Protein AF-A0A7V4HGS0-F1 (afdb_monomer)

Mean predicted aligned error: 11.08 Å

Sequence (239 aa):
MQWNRLRRARKRAREALQHAKHLRRMREDILTSAQLNDVAEAERRIRDALRSGAGAEPLDAASELLYEALGRAAPPRRAASLREHAEVLVVAVAVAMAFRTYFLQPFKIPTGSMQPTLYGIHSREDDNPGIADRVLPLKVAKWMITGEWYKRVTVEVPGEYKGIRFLNDDPSVAIAQVGPIQYKLPRDARPRFRPGAYLEYGTLLWAGYVTAGDHVFVDRVRWNFTRPKRGLVMVFTTD

Solvent-accessible surface area (backbone atoms only — not comparable to full-atom values): 13568 Å² total; per-residue (Å²): 118,67,69,64,48,36,54,48,21,56,49,49,36,53,50,47,51,50,51,51,55,50,49,45,79,75,36,59,89,77,53,51,72,66,54,53,49,50,41,52,50,30,48,48,52,40,53,50,38,62,70,72,64,54,59,38,66,65,32,43,54,31,32,51,53,32,51,52,39,47,42,72,72,52,64,80,60,88,63,49,69,59,51,53,52,51,51,52,48,51,53,51,51,50,53,53,50,50,42,46,73,44,48,50,44,78,40,73,36,44,54,50,85,53,57,96,81,43,48,11,39,46,61,46,82,41,90,73,80,55,73,51,71,76,39,86,67,46,33,58,55,47,26,73,74,69,41,40,46,80,48,76,43,56,34,84,57,59,25,44,25,72,38,76,45,75,45,87,92,43,67,42,38,21,37,38,33,31,56,95,47,76,42,85,38,54,52,74,61,70,80,82,66,59,63,73,41,75,42,52,63,65,40,75,63,46,39,19,39,40,32,60,49,44,67,51,70,48,69,44,49,59,61,77,78,46,82,90,58,93,91,65,90,80,87,78,88,83,128

Secondary structure (DSSP, 8-state):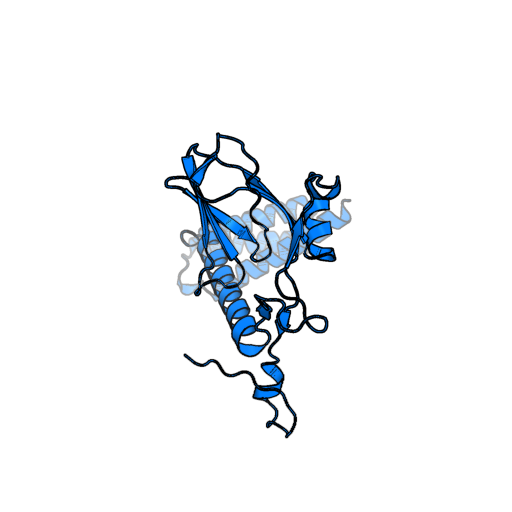
-HHHHHHHHHHHHHHHHHHHHHHHHHHTTTS-HHHHHHHHHHHHHHHHHHHTT--HHHHHHHHHHHHHHHHHHSPPPTTHHHHHHHHHHHHHHHHHHHHHHHTEEEEE--S-TTTTTS--SEEEE-SS--GGGTSTTHHHHHHHHH-EEEEEEE-SS-EEEEEEEE-SS-TTEEEEEETTEEEEEETTPPPSS-TT-EE-TT-EEEEEEEE---EEEEEHHHHHHSPPPTT--------

Foldseek 3Di:
DQVVLQVVLLVLLVVLLVLLVVLCVVDVVPFDPVLVVQLVVLNVQSVVCVVVVHGNVSSNVSSVSNVVSSCVRPPQDPPNVVVVVVVVVVVVVVVVVVCCVAAKPKDADLQQPVPPVWHGWDWDFDPDDDPLQVDPPSVVVCCVVQVKHKDWDWDAAWAFWQDWDADPVRNQWIWTDGPPDTDTDGNPQDAPDDGGDTDDGGHTRGIGMIHRIDIDIDGNNCVVPDDDDPPDDDDDDDD

Nearest PDB structures (foldseek):
  8x6g-assembly1_D  TM=6.062E-01  e=4.013E-02  Staphylococcus aureus
  6qep-assembly1_A  TM=7.193E-01  e=5.370E+00  Bifidobacterium longum

Structure (mmCIF, N/CA/C/O backbone):
data_AF-A0A7V4HGS0-F1
#
_entry.id   AF-A0A7V4HGS0-F1
#
loop_
_atom_site.group_PDB
_atom_site.id
_atom_site.type_symbol
_atom_site.label_atom_id
_atom_site.label_alt_id
_atom_site.label_comp_id
_atom_site.label_asym_id
_atom_site.label_entity_id
_atom_site.label_seq_id
_atom_site.pdbx_PDB_ins_code
_atom_site.Cartn_x
_atom_site.Cartn_y
_atom_site.Cartn_z
_atom_site.occupancy
_atom_site.B_iso_or_equiv
_atom_site.auth_seq_id
_atom_site.auth_comp_id
_atom_site.auth_asym_id
_atom_site.auth_atom_id
_atom_site.pdbx_PDB_model_num
ATOM 1 N N . MET A 1 1 ? -10.203 28.487 28.186 1.00 61.47 1 MET A N 1
ATOM 2 C CA . MET A 1 1 ? -9.459 27.204 28.314 1.00 61.47 1 MET A CA 1
ATOM 3 C C . MET A 1 1 ? -9.947 26.303 29.460 1.00 61.47 1 MET A C 1
ATOM 5 O O . MET A 1 1 ? -10.056 25.103 29.236 1.00 61.47 1 MET A O 1
ATOM 9 N N . GLN A 1 2 ? -10.296 26.825 30.647 1.00 66.50 2 GLN A N 1
ATOM 10 C CA . GLN A 1 2 ? -10.684 26.006 31.818 1.00 66.50 2 GLN A CA 1
ATOM 11 C C . GLN A 1 2 ? -11.955 25.142 31.639 1.00 66.50 2 GLN A C 1
ATOM 13 O O . GLN A 1 2 ? -11.984 24.006 32.108 1.00 66.50 2 GLN A O 1
ATOM 18 N N . TRP A 1 3 ? -12.972 25.609 30.901 1.00 72.81 3 TRP A N 1
ATOM 19 C CA . TRP A 1 3 ? -14.212 24.842 30.668 1.00 72.81 3 TRP A CA 1
ATOM 20 C C . TRP A 1 3 ? -13.979 23.519 29.916 1.00 72.81 3 TRP A C 1
ATOM 22 O O . TRP A 1 3 ? -14.487 22.467 30.309 1.00 72.81 3 TRP A O 1
ATOM 32 N N . ASN A 1 4 ? -13.125 23.539 28.885 1.00 88.12 4 ASN A N 1
ATOM 33 C CA . ASN A 1 4 ? -12.739 22.330 28.150 1.00 88.12 4 ASN A CA 1
ATOM 34 C C . ASN A 1 4 ? -11.976 21.341 29.040 1.00 88.12 4 ASN A C 1
ATOM 36 O O . ASN A 1 4 ? -12.144 20.131 28.890 1.00 88.12 4 ASN A O 1
ATOM 40 N N . ARG A 1 5 ? -11.167 21.846 29.980 1.00 90.25 5 ARG A N 1
ATOM 41 C CA . ARG A 1 5 ? -10.408 21.019 30.924 1.00 90.25 5 ARG A CA 1
ATOM 42 C C . ARG A 1 5 ? -11.338 20.294 31.895 1.00 90.25 5 ARG A C 1
ATOM 44 O O . ARG A 1 5 ? -11.265 19.075 31.997 1.00 90.25 5 ARG A O 1
ATOM 51 N N . LEU A 1 6 ? -12.285 21.008 32.506 1.00 89.31 6 LEU A N 1
ATOM 52 C CA . LEU A 1 6 ? -13.265 20.411 33.419 1.00 89.31 6 LEU A CA 1
ATOM 53 C C . LEU A 1 6 ? -14.161 19.378 32.717 1.00 89.31 6 LEU A C 1
ATOM 55 O O . LEU A 1 6 ? -14.430 18.309 33.264 1.00 89.31 6 LEU A O 1
ATOM 59 N N . ARG A 1 7 ? -14.596 19.658 31.481 1.00 90.50 7 ARG A N 1
ATOM 60 C CA . ARG A 1 7 ? -15.372 18.702 30.676 1.00 90.50 7 ARG A CA 1
ATOM 61 C C . ARG A 1 7 ? -14.585 17.416 30.402 1.00 90.50 7 ARG A C 1
ATOM 63 O O . ARG A 1 7 ? -15.155 16.331 30.511 1.00 90.50 7 ARG A O 1
ATOM 70 N N . ARG A 1 8 ? -13.296 17.525 30.059 1.00 92.50 8 ARG A N 1
ATOM 71 C CA . ARG A 1 8 ? -12.407 16.369 29.842 1.00 92.50 8 ARG A CA 1
ATOM 72 C C . ARG A 1 8 ? -12.174 15.583 31.135 1.00 92.50 8 ARG A C 1
ATOM 74 O O . ARG A 1 8 ? -12.309 14.366 31.097 1.00 92.50 8 ARG A O 1
ATOM 81 N N . ALA A 1 9 ? -11.935 16.258 32.259 1.00 91.62 9 ALA A N 1
ATOM 82 C CA . ALA A 1 9 ? -11.761 15.618 33.565 1.00 91.62 9 ALA A CA 1
ATOM 83 C C . ALA A 1 9 ? -13.019 14.839 33.992 1.00 91.62 9 ALA A C 1
ATOM 85 O O . ALA A 1 9 ? -12.945 13.668 34.349 1.00 91.62 9 ALA A O 1
ATOM 86 N N . ARG A 1 10 ? -14.2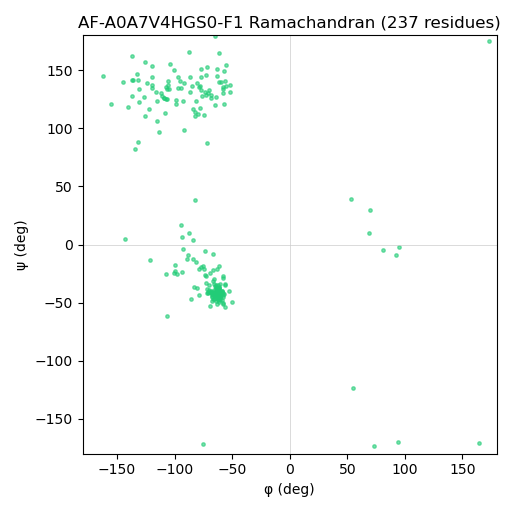15 15.429 33.836 1.00 92.06 10 ARG A N 1
ATOM 87 C CA . ARG A 1 10 ? -15.491 14.725 34.083 1.00 92.06 10 ARG A CA 1
ATOM 88 C C . ARG A 1 10 ? -15.691 13.519 33.166 1.00 92.06 10 ARG A C 1
ATOM 90 O O . ARG A 1 10 ? -16.239 12.510 33.604 1.00 92.06 10 ARG A O 1
ATOM 97 N N . LYS A 1 11 ? -15.287 13.624 31.895 1.00 93.50 11 LYS A N 1
ATOM 98 C CA . LYS A 1 11 ? -15.341 12.506 30.944 1.00 93.50 11 LYS A CA 1
ATOM 99 C C . LYS A 1 11 ? -14.425 11.364 31.406 1.00 93.50 11 LYS A C 1
ATOM 101 O O . LYS A 1 11 ? -14.919 10.253 31.560 1.00 93.50 11 LYS A O 1
ATOM 106 N N . ARG A 1 12 ? -13.161 11.662 31.725 1.00 92.31 12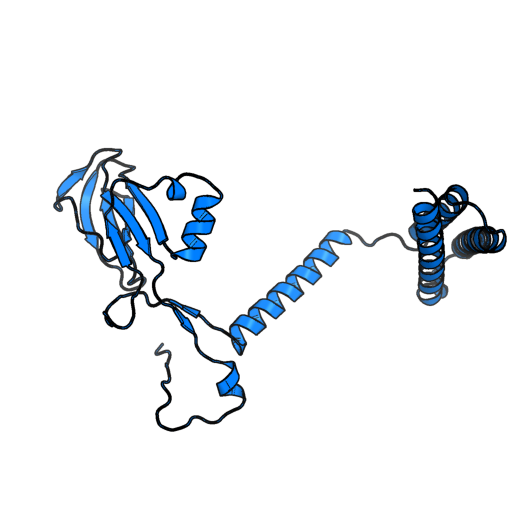 ARG A N 1
ATOM 107 C CA . ARG A 1 12 ? -12.188 10.687 32.249 1.00 92.31 12 ARG A CA 1
ATOM 108 C C . ARG A 1 12 ? -12.660 10.017 33.535 1.00 92.31 12 ARG A C 1
ATOM 110 O O . ARG A 1 12 ? -12.595 8.802 33.631 1.00 92.31 12 ARG A O 1
ATOM 117 N N . ALA A 1 13 ? -13.198 10.784 34.481 1.00 92.56 13 ALA A N 1
ATOM 118 C CA . ALA A 1 13 ? -13.728 10.253 35.736 1.00 92.56 13 ALA A CA 1
ATOM 119 C C . ALA A 1 13 ? -14.866 9.239 35.507 1.00 92.56 13 ALA A C 1
ATOM 121 O O . ALA A 1 13 ? -14.920 8.191 36.150 1.00 92.56 13 ALA A O 1
ATOM 122 N N . ARG A 1 14 ? -15.770 9.518 34.556 1.00 93.44 14 ARG A N 1
ATOM 123 C CA . ARG A 1 14 ? -16.842 8.582 34.173 1.00 93.44 14 ARG A CA 1
ATOM 124 C C . ARG A 1 14 ? -16.302 7.337 33.472 1.00 93.44 14 ARG A C 1
ATOM 126 O O . ARG A 1 14 ? -16.787 6.245 33.750 1.00 93.44 14 ARG A O 1
ATOM 133 N N . GLU A 1 15 ? -15.317 7.495 32.591 1.00 94.50 15 GLU A N 1
ATOM 134 C CA . GLU A 1 15 ? -14.632 6.372 31.938 1.00 94.50 15 GLU A CA 1
ATOM 135 C C . GLU A 1 15 ? -13.929 5.485 32.973 1.00 94.50 15 GLU A C 1
ATOM 137 O O . GLU A 1 15 ? -14.121 4.273 32.961 1.00 94.50 15 GLU A O 1
ATOM 142 N N . ALA A 1 16 ? -13.223 6.074 33.940 1.00 92.44 16 ALA A N 1
ATOM 143 C CA . ALA A 1 16 ? -12.543 5.349 35.011 1.00 92.44 16 ALA A CA 1
ATOM 144 C C . ALA A 1 16 ? -13.529 4.529 35.870 1.00 92.44 16 ALA A C 1
ATOM 146 O O . ALA A 1 16 ? -13.306 3.342 36.107 1.00 92.44 16 ALA A O 1
ATOM 147 N N . LEU A 1 17 ? -14.677 5.109 36.253 1.00 94.19 17 LEU A N 1
ATOM 148 C CA . LEU A 1 17 ? -15.752 4.374 36.940 1.00 94.19 17 LEU A CA 1
ATOM 149 C C . LEU A 1 17 ? -16.321 3.227 36.090 1.00 94.19 17 LEU A C 1
ATOM 151 O O . LEU A 1 17 ? -16.661 2.168 36.618 1.00 94.19 17 LEU A O 1
ATOM 155 N N . GLN A 1 18 ? -16.435 3.421 34.774 1.00 94.19 18 GLN A N 1
ATOM 156 C CA . GLN A 1 18 ? -16.893 2.376 33.862 1.00 94.19 18 GLN A CA 1
ATOM 157 C C . GLN A 1 18 ? -15.867 1.236 33.747 1.00 94.19 18 GLN A C 1
ATOM 159 O O . GLN A 1 18 ? -16.263 0.068 33.746 1.00 94.19 18 GLN A O 1
ATOM 164 N N . HIS A 1 19 ? -14.568 1.549 33.706 1.00 92.31 19 HIS A N 1
ATOM 165 C CA . HIS A 1 19 ? -13.492 0.555 33.735 1.00 92.31 19 HIS A CA 1
ATOM 166 C C . HIS A 1 19 ? -13.500 -0.254 35.034 1.00 92.31 19 HIS A C 1
ATOM 168 O O . HIS A 1 19 ? -13.418 -1.480 34.981 1.00 92.31 19 HIS A O 1
ATOM 174 N N . ALA A 1 20 ? -13.687 0.401 36.182 1.00 92.31 20 ALA A N 1
ATOM 175 C CA . ALA A 1 20 ? -13.788 -0.279 37.471 1.00 92.31 20 ALA A CA 1
ATOM 176 C C . ALA A 1 20 ? -14.997 -1.221 37.543 1.00 92.31 20 ALA A C 1
ATOM 178 O O . ALA A 1 20 ? -14.857 -2.395 37.892 1.00 92.31 20 ALA A O 1
ATOM 179 N N . LYS A 1 21 ? -16.166 -0.763 37.077 1.00 93.88 21 LYS A N 1
ATOM 180 C CA . LYS A 1 21 ? -17.366 -1.602 36.948 1.00 93.88 21 LYS A CA 1
ATOM 181 C C . LYS A 1 21 ? -17.127 -2.823 36.056 1.00 93.88 21 LYS A C 1
ATOM 183 O O . LYS A 1 21 ? -17.610 -3.911 36.367 1.00 93.88 21 LYS A O 1
ATOM 188 N N . HIS A 1 22 ? -16.425 -2.649 34.937 1.00 92.19 22 HIS A N 1
ATOM 189 C CA . HIS A 1 22 ? -16.109 -3.747 34.027 1.00 92.19 22 HIS A CA 1
ATOM 190 C C . HIS A 1 22 ? -15.138 -4.751 34.662 1.00 92.19 22 HIS A C 1
ATOM 192 O O . HIS A 1 22 ? -15.386 -5.952 34.605 1.00 92.19 22 HIS A O 1
ATOM 198 N N . LEU A 1 23 ? -14.083 -4.262 35.319 1.00 89.75 23 LEU A N 1
ATOM 199 C CA . LEU A 1 23 ? -13.094 -5.092 36.002 1.00 89.75 23 LEU A CA 1
ATOM 200 C C . LEU A 1 23 ? -13.727 -5.933 37.112 1.00 89.75 23 LEU A C 1
ATOM 202 O O . LEU A 1 23 ? -13.476 -7.133 37.162 1.00 89.75 23 LEU A O 1
ATOM 206 N N . ARG A 1 24 ? -14.602 -5.343 37.937 1.00 88.50 24 ARG A N 1
ATOM 207 C CA . ARG A 1 24 ? -15.355 -6.090 38.955 1.00 88.50 24 ARG A CA 1
ATOM 208 C C . ARG A 1 24 ? -16.190 -7.199 38.324 1.00 88.50 24 ARG A C 1
ATOM 210 O O . ARG A 1 24 ? -16.028 -8.357 38.670 1.00 88.50 24 ARG A O 1
ATOM 217 N N . ARG A 1 25 ? -16.989 -6.884 37.301 1.00 90.94 25 ARG A N 1
ATOM 218 C CA . ARG A 1 25 ? -17.805 -7.896 36.604 1.00 90.94 25 ARG A CA 1
ATOM 219 C C . ARG A 1 25 ? -16.997 -9.049 36.001 1.00 90.94 25 ARG A C 1
ATOM 221 O O . ARG A 1 25 ? -17.548 -10.127 35.843 1.00 90.94 25 ARG A O 1
ATOM 228 N N . MET A 1 26 ? -15.744 -8.805 35.620 1.00 89.25 26 MET A N 1
ATOM 229 C CA . MET A 1 26 ? -14.881 -9.798 34.977 1.00 89.25 26 MET A CA 1
ATOM 230 C C . MET A 1 26 ? -13.985 -10.576 35.948 1.00 89.25 26 MET A C 1
ATOM 232 O O . MET A 1 26 ? -13.473 -11.618 35.555 1.00 89.25 26 MET A O 1
ATOM 236 N N . ARG A 1 27 ? -13.684 -10.030 37.137 1.00 87.94 27 ARG A N 1
ATOM 237 C CA . ARG A 1 27 ? -12.606 -10.540 38.006 1.00 87.94 27 ARG A CA 1
ATOM 238 C C . ARG A 1 27 ? -12.908 -10.494 39.506 1.00 87.94 27 ARG A C 1
ATOM 240 O O . ARG A 1 27 ? -12.004 -10.759 40.290 1.00 87.94 27 ARG A O 1
ATOM 247 N N . GLU A 1 28 ? -14.111 -10.112 39.934 1.00 88.25 28 GLU A N 1
ATOM 248 C CA . GLU A 1 28 ? -14.471 -10.021 41.364 1.00 88.25 28 GLU A CA 1
ATOM 249 C C . GLU A 1 28 ? -14.291 -11.350 42.112 1.00 88.25 28 GLU A C 1
ATOM 251 O O . GLU A 1 28 ? -13.965 -11.337 43.291 1.00 88.25 28 GLU A O 1
ATOM 256 N N . ASP A 1 29 ? -14.401 -12.477 41.411 1.00 89.00 29 ASP A N 1
ATOM 257 C CA . ASP A 1 29 ? -14.143 -13.835 41.895 1.00 89.00 29 ASP A CA 1
ATOM 258 C C . ASP A 1 29 ? -12.650 -14.173 42.086 1.00 89.00 29 ASP A C 1
ATOM 260 O O . ASP A 1 29 ? -12.309 -15.029 42.897 1.00 89.00 29 ASP A O 1
ATOM 264 N N . ILE A 1 30 ? -11.753 -13.507 41.353 1.00 88.88 30 ILE A N 1
ATOM 265 C CA . ILE A 1 30 ? -10.301 -13.772 41.356 1.00 88.88 30 ILE A CA 1
ATOM 266 C C . ILE A 1 30 ? -9.543 -12.774 42.249 1.00 88.88 30 ILE A C 1
ATOM 268 O O . ILE A 1 30 ? -8.416 -13.037 42.673 1.00 88.88 30 ILE A O 1
ATOM 272 N N . LEU A 1 31 ? -10.119 -11.598 42.503 1.00 89.06 31 LEU A N 1
ATOM 273 C CA . LEU A 1 31 ? -9.465 -10.524 43.249 1.00 89.06 31 LEU A CA 1
ATOM 274 C C . LEU A 1 31 ? -9.461 -10.788 44.756 1.00 89.06 31 LEU A C 1
ATOM 276 O O . LEU A 1 31 ? -10.425 -11.279 45.335 1.00 89.06 31 LEU A O 1
ATOM 280 N N . THR A 1 32 ? -8.375 -10.384 45.413 1.00 90.44 32 THR A N 1
ATOM 281 C CA . THR A 1 32 ? -8.300 -10.426 46.879 1.00 90.44 32 THR A CA 1
ATOM 282 C C . THR A 1 32 ? -9.184 -9.347 47.507 1.00 90.44 32 THR A C 1
ATOM 284 O O . THR A 1 32 ? -9.388 -8.273 46.935 1.00 90.44 32 THR A O 1
ATOM 287 N N . SER A 1 33 ? -9.658 -9.586 48.732 1.00 87.94 33 SER A N 1
ATOM 288 C CA . SER A 1 33 ? -10.502 -8.639 49.476 1.00 87.94 33 SER A CA 1
ATOM 289 C C . SER A 1 33 ? -9.844 -7.263 49.646 1.00 87.94 33 SER A C 1
ATOM 291 O O . SER A 1 33 ? -10.528 -6.245 49.607 1.00 87.94 33 SER A O 1
ATOM 293 N N . ALA A 1 34 ? -8.512 -7.221 49.781 1.00 89.62 34 ALA A N 1
ATOM 294 C CA . ALA A 1 34 ? -7.742 -5.978 49.835 1.00 89.62 34 ALA A CA 1
ATOM 295 C C . ALA A 1 34 ? -7.841 -5.186 48.519 1.00 89.62 34 ALA A C 1
ATOM 297 O O . ALA A 1 34 ? -8.207 -4.016 48.534 1.00 89.62 34 ALA A O 1
ATOM 298 N N . GLN A 1 35 ? -7.632 -5.839 47.370 1.00 89.00 35 GLN A N 1
ATOM 299 C CA . GLN A 1 35 ? -7.734 -5.193 46.055 1.00 89.00 35 GLN A CA 1
ATOM 300 C C . GLN A 1 35 ? -9.156 -4.698 45.754 1.00 89.00 35 GLN A C 1
ATOM 302 O O . GLN A 1 35 ? -9.330 -3.632 45.164 1.00 89.00 35 GLN A O 1
ATOM 307 N N . LEU A 1 36 ? -10.181 -5.453 46.164 1.00 89.19 36 LEU A N 1
ATOM 308 C CA . LEU A 1 36 ? -11.578 -5.028 46.027 1.00 89.19 36 LEU A CA 1
ATOM 309 C C . LEU A 1 36 ? -11.882 -3.790 46.877 1.00 89.19 36 LEU A C 1
ATOM 311 O O . LEU A 1 36 ? -12.565 -2.881 46.401 1.00 89.19 36 LEU A O 1
ATOM 315 N N . ASN A 1 37 ? -11.349 -3.730 48.099 1.00 91.56 37 ASN A N 1
ATOM 316 C CA . ASN A 1 37 ? -11.494 -2.572 48.977 1.00 91.56 37 ASN A CA 1
ATOM 317 C C . ASN A 1 37 ? -10.778 -1.336 48.418 1.00 91.56 37 ASN A C 1
ATOM 319 O O . ASN A 1 37 ? -11.384 -0.265 48.393 1.00 91.56 37 ASN A O 1
ATOM 323 N N . ASP A 1 38 ? -9.558 -1.491 47.895 1.00 90.81 38 ASP A N 1
ATOM 324 C CA . ASP A 1 38 ? -8.787 -0.406 47.274 1.00 90.81 38 ASP A CA 1
ATOM 325 C C . ASP A 1 38 ? -9.543 0.206 46.082 1.00 90.81 38 ASP A C 1
ATOM 327 O O . ASP A 1 38 ? -9.713 1.426 45.984 1.00 90.81 38 ASP A O 1
ATOM 331 N N . VAL A 1 39 ? -10.069 -0.644 45.190 1.00 91.94 39 VAL A N 1
ATOM 332 C CA . VAL A 1 39 ? -10.870 -0.202 44.037 1.00 91.94 39 VAL A CA 1
ATOM 333 C C . VAL A 1 39 ? -12.173 0.455 44.500 1.00 91.94 39 VAL A C 1
ATOM 335 O O . VAL A 1 39 ? -12.542 1.511 43.984 1.00 91.94 39 VAL A O 1
ATOM 338 N N . ALA A 1 40 ? -12.866 -0.116 45.490 1.00 92.56 40 ALA A N 1
ATOM 339 C CA . ALA A 1 40 ? -14.104 0.451 46.024 1.00 92.56 40 ALA A CA 1
ATOM 340 C C . ALA A 1 40 ? -13.882 1.817 46.698 1.00 92.56 40 ALA A C 1
ATOM 342 O O . ALA A 1 40 ? -14.725 2.711 46.583 1.00 92.56 40 ALA A O 1
ATOM 343 N N . GLU A 1 41 ? -12.754 2.010 47.383 1.00 93.75 41 GLU A N 1
ATOM 344 C CA . GLU A 1 41 ? -12.384 3.295 47.966 1.00 93.75 41 GLU A CA 1
ATOM 345 C C . GLU A 1 41 ? -12.090 4.343 46.889 1.00 93.75 41 GLU A C 1
ATOM 347 O O . GLU A 1 41 ? -12.644 5.445 46.945 1.00 93.75 41 GLU A O 1
ATOM 352 N N . ALA A 1 42 ? -11.305 3.991 45.870 1.00 92.44 42 ALA A N 1
ATOM 353 C CA . ALA A 1 42 ? -11.023 4.881 44.749 1.00 92.44 42 ALA A CA 1
ATOM 354 C C . ALA A 1 42 ? -12.300 5.250 43.961 1.00 92.44 42 ALA A C 1
ATOM 356 O O . ALA A 1 42 ? -12.501 6.416 43.609 1.00 92.44 42 ALA A O 1
ATOM 357 N N . GLU A 1 43 ? -13.227 4.303 43.761 1.00 94.38 43 GLU A N 1
ATOM 358 C CA . GLU A 1 43 ? -14.544 4.576 43.170 1.00 94.38 43 GLU A CA 1
ATOM 359 C C . GLU A 1 43 ? -15.361 5.581 43.997 1.00 94.38 43 GLU A C 1
ATOM 361 O O . GLU A 1 43 ? -16.005 6.468 43.425 1.00 94.38 43 GLU A O 1
ATOM 366 N N . ARG A 1 44 ? -15.364 5.449 45.334 1.00 94.25 44 ARG A N 1
ATOM 367 C CA . ARG A 1 44 ? -16.059 6.391 46.229 1.00 94.25 44 ARG A CA 1
ATOM 368 C C . ARG A 1 44 ? -15.499 7.800 46.071 1.00 94.25 44 ARG A C 1
ATOM 370 O O . ARG A 1 44 ? -16.275 8.712 45.804 1.00 94.25 44 ARG A O 1
ATOM 377 N N . ARG A 1 45 ? -14.171 7.958 46.086 1.00 92.25 45 ARG A N 1
ATOM 378 C CA . ARG A 1 45 ? -13.508 9.264 45.915 1.00 92.25 45 ARG A CA 1
ATOM 379 C C . ARG A 1 45 ? -13.898 9.958 44.608 1.00 92.25 45 ARG A C 1
ATOM 381 O O . ARG A 1 45 ? -14.198 11.150 44.619 1.00 92.25 45 ARG A O 1
ATOM 388 N N . ILE A 1 46 ? -13.969 9.227 43.490 1.00 93.56 46 ILE A N 1
ATOM 389 C CA . ILE A 1 46 ? -14.432 9.806 42.217 1.00 93.56 46 ILE A CA 1
ATOM 390 C C . ILE A 1 46 ? -15.918 10.183 42.277 1.00 93.56 46 ILE A C 1
ATOM 392 O O . ILE A 1 46 ? -16.292 11.262 41.810 1.00 93.56 46 ILE A O 1
ATOM 396 N N . ARG A 1 47 ? -16.786 9.320 42.827 1.00 93.75 47 ARG A N 1
ATOM 397 C CA . ARG A 1 47 ? -18.222 9.634 42.955 1.00 93.75 47 ARG A CA 1
ATOM 398 C C . ARG A 1 47 ? -18.446 10.867 43.824 1.00 93.75 47 ARG A C 1
ATOM 400 O O . ARG A 1 47 ? -19.270 11.704 43.458 1.00 93.75 47 ARG A O 1
ATOM 407 N N . ASP A 1 48 ? -17.702 11.003 44.912 1.00 93.06 48 ASP A N 1
ATOM 408 C CA . ASP A 1 48 ? -17.802 12.137 45.826 1.00 93.06 48 ASP A CA 1
ATOM 409 C C . ASP A 1 48 ? -17.278 13.423 45.177 1.00 93.06 48 ASP A C 1
ATOM 411 O O . ASP A 1 48 ? -17.939 14.457 45.260 1.00 93.06 48 ASP A O 1
ATOM 415 N N . ALA A 1 49 ? -16.173 13.361 44.425 1.00 90.94 49 ALA A N 1
ATOM 416 C CA . ALA A 1 49 ? -15.670 14.489 43.634 1.00 90.94 49 ALA A CA 1
ATOM 417 C C . ALA A 1 49 ? -16.651 14.926 42.525 1.00 90.94 49 ALA A C 1
ATOM 419 O O . ALA A 1 49 ? -16.824 16.117 42.263 1.00 90.94 49 ALA A O 1
ATOM 420 N N . LEU A 1 50 ? -17.335 13.974 41.879 1.00 91.12 50 LEU A N 1
ATOM 421 C CA . LEU A 1 50 ? -18.364 14.271 40.878 1.00 91.12 50 LEU A CA 1
ATOM 422 C C . LEU A 1 50 ? -19.626 14.878 41.506 1.00 91.12 50 LEU A C 1
ATOM 424 O O . LEU A 1 50 ? -20.213 15.780 40.909 1.00 91.12 50 LEU A O 1
ATOM 428 N N . ARG A 1 51 ? -20.040 14.397 42.687 1.00 92.06 51 ARG A N 1
ATOM 429 C CA . ARG A 1 51 ? -21.213 14.897 43.426 1.00 92.06 51 ARG A CA 1
ATOM 430 C C . ARG A 1 51 ? -20.984 16.282 44.021 1.00 92.06 51 ARG A C 1
ATOM 432 O O . ARG A 1 51 ? -21.876 17.115 43.936 1.00 92.06 51 ARG A O 1
ATOM 439 N N . SER A 1 52 ? -19.797 16.539 44.570 1.00 90.12 52 SER A N 1
ATOM 440 C CA . SER A 1 52 ? -19.424 17.841 45.142 1.00 90.12 52 SER A CA 1
ATOM 441 C C . SER A 1 52 ? -19.155 18.918 44.087 1.00 90.12 52 SER A C 1
ATOM 443 O O . SER A 1 52 ? -18.944 20.077 44.428 1.00 90.12 52 SER A O 1
ATOM 445 N N . GLY A 1 53 ? -19.168 18.559 42.798 1.00 86.12 53 GLY A N 1
ATOM 446 C CA . GLY A 1 53 ? -18.898 19.499 41.715 1.00 86.12 53 GLY A CA 1
ATOM 447 C C . GLY A 1 53 ? -17.440 19.958 41.670 1.00 86.12 53 GLY A C 1
ATOM 448 O O . GLY A 1 53 ? -17.177 21.071 41.216 1.00 86.12 53 GLY A O 1
ATOM 449 N N . ALA A 1 54 ? -16.505 19.112 42.116 1.00 86.12 54 ALA A N 1
ATOM 450 C CA . ALA A 1 54 ? -15.090 19.438 42.222 1.00 86.12 54 ALA A CA 1
ATOM 451 C C . ALA A 1 54 ? -14.475 19.918 40.888 1.00 86.12 54 ALA A C 1
ATOM 453 O O . ALA A 1 54 ? -14.943 19.589 39.789 1.00 86.12 54 ALA A O 1
ATOM 454 N N . GLY A 1 55 ? -13.407 20.715 40.997 1.00 88.38 55 GLY A N 1
ATOM 455 C CA . GLY A 1 55 ? -12.653 21.239 39.856 1.00 88.38 55 GLY A CA 1
ATOM 456 C C . GLY A 1 55 ? -11.944 20.154 39.032 1.00 88.38 55 GLY A C 1
ATOM 457 O O . GLY A 1 55 ? -12.004 18.966 39.335 1.00 88.38 55 GLY A O 1
ATOM 458 N N . ALA A 1 56 ? -11.240 20.559 37.971 1.00 89.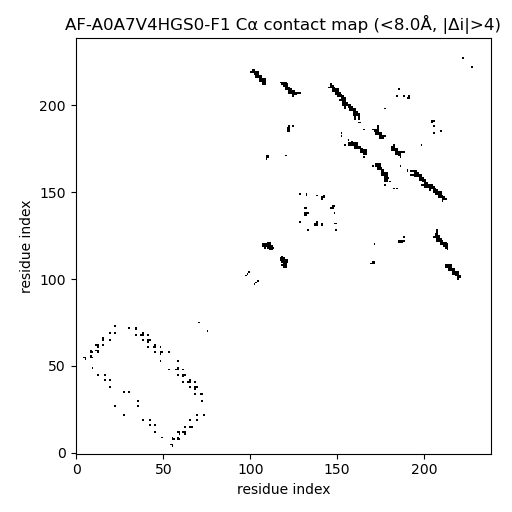56 56 ALA A N 1
ATOM 459 C CA . ALA A 1 56 ? -10.564 19.608 37.083 1.00 89.56 56 ALA A CA 1
ATOM 460 C C . ALA A 1 56 ? -9.424 18.838 37.780 1.00 89.56 56 ALA A C 1
ATOM 462 O O . ALA A 1 56 ? -9.361 17.623 37.644 1.00 89.56 56 ALA A O 1
ATOM 463 N N . GLU A 1 57 ? -8.587 19.528 38.564 1.00 89.62 57 GLU A N 1
ATOM 464 C CA . GLU A 1 57 ? -7.453 18.933 39.297 1.00 89.62 57 GLU A CA 1
ATOM 465 C C . GLU A 1 57 ? -7.862 17.773 40.227 1.00 89.62 57 GLU A C 1
ATOM 467 O O . GLU A 1 57 ? -7.339 16.673 40.060 1.00 89.62 57 GLU A O 1
ATOM 472 N N . PRO A 1 58 ? -8.828 17.931 41.159 1.00 90.19 58 PRO A N 1
ATOM 473 C CA . PRO A 1 58 ? -9.225 16.830 42.039 1.00 90.19 58 PRO A CA 1
ATOM 474 C C . PRO A 1 58 ? -9.880 15.663 41.287 1.00 90.19 58 PRO A C 1
ATOM 476 O O . PRO A 1 58 ? -9.759 14.520 41.719 1.00 90.19 58 PRO A O 1
ATOM 479 N N . LEU A 1 59 ? -10.555 15.920 40.159 1.00 91.44 59 LEU A N 1
ATOM 480 C CA . LEU A 1 59 ? -11.124 14.861 39.318 1.00 91.44 59 LEU A CA 1
ATOM 481 C C . LEU A 1 59 ? -10.045 14.068 38.577 1.00 91.44 59 LEU A C 1
ATOM 483 O O . LEU A 1 59 ? -10.155 12.844 38.496 1.00 91.44 59 LEU A O 1
ATOM 487 N N . ASP A 1 60 ? -9.029 14.742 38.038 1.00 91.69 60 ASP A N 1
ATOM 488 C CA . ASP A 1 60 ? -7.897 14.083 37.386 1.00 91.69 60 ASP A CA 1
ATOM 489 C C . ASP A 1 60 ? -7.098 13.265 38.422 1.00 91.69 60 ASP A C 1
ATOM 491 O O . ASP A 1 60 ? -6.895 12.072 38.207 1.00 91.69 60 ASP A O 1
ATOM 495 N N . ALA A 1 61 ? -6.788 13.831 39.597 1.00 91.19 61 ALA A N 1
ATOM 496 C CA . ALA A 1 61 ? -6.089 13.122 40.676 1.00 91.19 61 ALA A CA 1
ATOM 497 C C . ALA A 1 61 ? -6.863 11.890 41.183 1.00 91.19 61 ALA A C 1
ATOM 499 O O . ALA A 1 61 ? -6.299 10.809 41.352 1.00 91.19 61 ALA A O 1
ATOM 500 N N . ALA A 1 62 ? -8.181 12.012 41.384 1.00 91.88 62 ALA A N 1
ATOM 501 C CA . ALA A 1 62 ? -9.014 10.873 41.771 1.00 91.88 62 ALA A CA 1
ATOM 502 C C . ALA A 1 62 ? -9.093 9.805 40.662 1.00 91.88 62 ALA A C 1
ATOM 504 O O . ALA A 1 62 ? -9.153 8.612 40.962 1.00 91.88 62 ALA A O 1
ATOM 505 N N . SER A 1 63 ? -9.066 10.219 39.389 1.00 91.75 63 SER A N 1
ATOM 506 C CA . SER A 1 63 ? -9.030 9.299 38.245 1.00 91.75 63 SER A CA 1
ATOM 507 C C . SER A 1 63 ? -7.707 8.538 38.171 1.00 91.75 63 SER A C 1
ATOM 509 O O . SER A 1 63 ? -7.727 7.332 37.941 1.00 91.75 63 SER A O 1
ATOM 511 N N . GLU A 1 64 ? -6.573 9.206 38.394 1.00 92.88 64 GLU A N 1
ATOM 512 C CA . GLU A 1 64 ? -5.246 8.576 38.429 1.00 92.88 64 GLU A CA 1
ATOM 513 C C . GLU A 1 64 ? -5.141 7.525 39.537 1.00 92.88 64 GLU A C 1
ATOM 515 O O . GLU A 1 64 ? -4.730 6.399 39.261 1.00 92.88 64 GLU A O 1
ATOM 520 N N . LEU A 1 65 ? -5.617 7.837 40.748 1.00 91.75 65 LEU A N 1
ATOM 521 C CA . LEU A 1 65 ? -5.659 6.875 41.856 1.00 91.75 65 LEU A CA 1
ATOM 522 C C . LEU A 1 65 ? -6.486 5.629 41.515 1.00 91.75 65 LEU A C 1
ATOM 524 O O . LEU A 1 65 ? -6.091 4.508 41.842 1.00 91.75 65 LEU A O 1
ATOM 528 N N . LEU A 1 66 ? -7.628 5.802 40.839 1.00 92.69 66 LEU A N 1
ATOM 529 C CA . LEU A 1 66 ? -8.427 4.661 40.400 1.00 92.69 66 LEU A CA 1
ATOM 530 C C . LEU A 1 66 ? -7.701 3.853 39.322 1.00 92.69 66 LEU A C 1
ATOM 532 O O . LEU A 1 66 ? -7.700 2.629 39.399 1.00 92.69 66 LEU A O 1
ATOM 536 N N . TYR A 1 67 ? -7.055 4.493 38.345 1.00 92.06 67 TYR A N 1
ATOM 537 C CA . TYR A 1 67 ? -6.270 3.769 37.341 1.00 92.06 67 TYR A CA 1
ATOM 538 C C . TYR A 1 67 ? -5.107 2.989 37.957 1.00 92.06 67 TYR A C 1
ATOM 540 O O . TYR A 1 67 ? -4.842 1.868 37.524 1.00 92.06 67 TYR A O 1
ATOM 548 N N . GLU A 1 68 ? -4.458 3.524 38.988 1.00 91.25 68 GLU A N 1
ATOM 549 C CA . GLU A 1 68 ? -3.408 2.815 39.716 1.00 91.25 68 GLU A CA 1
ATOM 550 C C . GLU A 1 68 ? -3.964 1.584 40.452 1.00 91.25 68 GLU A C 1
ATOM 552 O O . GLU A 1 68 ? -3.421 0.483 40.315 1.00 91.25 68 GLU A O 1
ATOM 557 N N . ALA A 1 69 ? -5.093 1.730 41.157 1.00 90.19 69 ALA A N 1
ATOM 558 C CA . ALA A 1 69 ? -5.779 0.609 41.802 1.00 90.19 69 ALA A CA 1
ATOM 559 C C . ALA A 1 69 ? -6.210 -0.462 40.779 1.00 90.19 69 ALA A C 1
ATOM 561 O O . ALA A 1 69 ? -6.006 -1.659 40.999 1.00 90.19 69 ALA A O 1
ATOM 562 N N . LEU A 1 70 ? -6.732 -0.045 39.620 1.00 89.94 70 LEU A N 1
ATOM 563 C CA . LEU A 1 70 ? -7.099 -0.945 38.523 1.00 89.94 70 LEU A CA 1
ATOM 564 C C . LEU A 1 70 ? -5.881 -1.648 37.915 1.00 89.94 70 LEU A C 1
ATOM 566 O O . LEU A 1 70 ? -5.963 -2.838 37.622 1.00 89.94 70 LEU A O 1
ATOM 570 N N . GLY A 1 71 ? -4.749 -0.956 37.761 1.00 87.81 71 GLY A N 1
ATOM 571 C CA . GLY A 1 71 ? -3.504 -1.535 37.254 1.00 87.81 71 GLY A CA 1
ATOM 572 C C . GLY A 1 71 ? -2.918 -2.598 38.187 1.00 87.81 71 GLY A C 1
ATOM 573 O O . GLY A 1 71 ? -2.408 -3.614 37.718 1.00 87.81 71 GLY A O 1
ATOM 574 N N . ARG A 1 72 ? -3.054 -2.416 39.508 1.00 86.81 72 ARG A N 1
ATOM 575 C CA . ARG A 1 72 ? -2.671 -3.424 40.514 1.00 86.81 72 ARG A CA 1
ATOM 576 C C . ARG A 1 72 ? -3.628 -4.619 40.534 1.00 86.81 72 ARG A C 1
ATOM 578 O O . ARG A 1 72 ? -3.186 -5.754 40.694 1.00 86.81 72 ARG A O 1
ATOM 585 N N . ALA A 1 73 ? -4.929 -4.379 40.363 1.00 87.06 73 ALA A N 1
ATOM 586 C CA . ALA A 1 73 ? -5.950 -5.427 40.306 1.00 87.06 73 ALA A CA 1
ATOM 587 C C . ALA A 1 73 ? -5.898 -6.236 38.991 1.00 87.06 73 ALA A C 1
ATOM 589 O O . ALA A 1 73 ? -6.171 -7.437 38.966 1.00 87.06 73 ALA A O 1
ATOM 590 N N . ALA A 1 74 ? -5.522 -5.597 37.883 1.00 85.00 74 ALA A N 1
ATOM 591 C CA . ALA A 1 74 ? -5.390 -6.217 36.573 1.00 85.00 74 ALA A CA 1
ATOM 592 C C . ALA A 1 74 ? -4.079 -5.800 35.888 1.00 85.00 74 ALA A C 1
ATOM 594 O O . ALA A 1 74 ? -4.097 -4.928 35.016 1.00 85.00 74 ALA A O 1
ATOM 595 N N . PRO A 1 75 ? -2.950 -6.455 36.221 1.00 80.50 75 PRO A N 1
ATOM 596 C CA . PRO A 1 75 ? -1.686 -6.153 35.569 1.00 80.50 75 PRO A CA 1
ATOM 597 C C . PRO A 1 75 ? -1.782 -6.443 34.063 1.00 80.50 75 PRO A C 1
ATOM 599 O O . PRO A 1 75 ? -2.386 -7.453 33.667 1.00 80.50 75 PRO A O 1
ATOM 602 N N . PRO A 1 76 ? -1.197 -5.583 33.208 1.00 74.56 76 PRO A N 1
ATOM 603 C CA . PRO A 1 76 ? -1.189 -5.809 31.773 1.00 74.56 76 PRO A CA 1
ATOM 604 C C . PRO A 1 76 ? -0.495 -7.136 31.457 1.00 74.56 76 PRO A C 1
ATOM 606 O O . PRO A 1 76 ? 0.514 -7.508 32.061 1.00 74.56 76 PRO A O 1
ATOM 609 N N . ARG A 1 77 ? -1.048 -7.877 30.492 1.00 74.94 77 ARG A N 1
ATOM 610 C CA . ARG A 1 77 ? -0.435 -9.124 30.022 1.00 74.94 77 ARG A CA 1
ATOM 611 C C . ARG A 1 77 ? 0.928 -8.821 29.390 1.00 74.94 77 ARG A C 1
ATOM 613 O O . ARG A 1 77 ? 1.136 -7.747 28.824 1.00 74.94 77 ARG A O 1
ATOM 620 N N . ARG A 1 78 ? 1.853 -9.784 29.457 1.00 74.06 78 ARG A N 1
ATOM 621 C CA . ARG A 1 78 ? 3.172 -9.662 28.812 1.00 74.06 78 ARG A 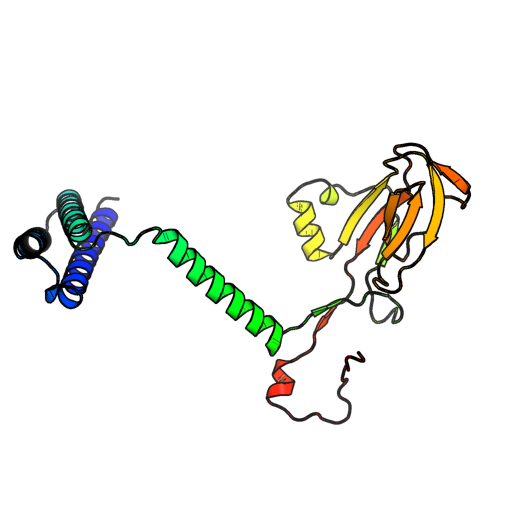CA 1
ATOM 622 C C . ARG A 1 78 ? 3.001 -9.284 27.337 1.00 74.06 78 ARG A C 1
ATOM 624 O O . ARG A 1 78 ? 2.214 -9.914 26.635 1.00 74.06 78 ARG A O 1
ATOM 631 N N . ALA A 1 79 ? 3.747 -8.268 26.902 1.00 78.62 79 ALA A N 1
ATOM 632 C CA . ALA A 1 79 ? 3.740 -7.756 25.531 1.00 78.62 79 ALA A CA 1
ATOM 633 C C . ALA A 1 79 ? 2.338 -7.385 24.990 1.00 78.62 79 ALA A C 1
ATOM 635 O O . ALA A 1 79 ? 2.044 -7.634 23.822 1.00 78.62 79 ALA A O 1
ATOM 636 N N . ALA A 1 80 ? 1.474 -6.787 25.824 1.00 79.75 80 ALA A N 1
ATOM 637 C CA . ALA A 1 80 ? 0.110 -6.398 25.444 1.00 79.75 80 ALA A CA 1
ATOM 638 C C . ALA A 1 80 ? 0.048 -5.591 24.131 1.00 79.75 80 ALA A C 1
ATOM 640 O O . ALA A 1 80 ? -0.661 -5.986 23.211 1.00 79.75 80 ALA A O 1
ATOM 641 N N . SER A 1 81 ? 0.873 -4.546 24.001 1.00 83.12 81 SER A N 1
ATOM 642 C CA . SER A 1 81 ? 0.927 -3.719 22.784 1.00 83.12 81 SER A CA 1
ATOM 643 C C . SER A 1 81 ? 1.341 -4.520 21.542 1.00 83.12 81 SER A C 1
ATOM 645 O O . SER A 1 81 ? 0.723 -4.376 20.491 1.00 83.12 81 SER A O 1
ATOM 647 N N . LEU A 1 82 ? 2.323 -5.427 21.648 1.00 85.81 82 LEU A N 1
ATOM 648 C CA . LEU A 1 82 ? 2.732 -6.256 20.508 1.00 85.81 82 LEU A CA 1
ATOM 649 C C . LEU A 1 82 ? 1.595 -7.172 20.045 1.00 85.81 82 LEU A C 1
ATOM 651 O O . LEU A 1 82 ? 1.406 -7.343 18.845 1.00 85.81 82 LEU A O 1
ATOM 655 N N . ARG A 1 83 ? 0.835 -7.753 20.981 1.00 86.62 83 ARG A N 1
ATOM 656 C CA . ARG A 1 83 ? -0.308 -8.612 20.651 1.00 86.62 83 ARG A CA 1
ATOM 657 C C . ARG A 1 83 ? -1.408 -7.829 19.941 1.00 86.62 83 ARG A C 1
ATOM 659 O O . ARG A 1 83 ? -1.924 -8.318 18.945 1.00 86.62 83 ARG A O 1
ATOM 666 N N . GLU A 1 84 ? -1.732 -6.635 20.427 1.00 88.81 84 GLU A N 1
ATOM 667 C CA . GLU A 1 84 ? -2.719 -5.757 19.789 1.00 88.81 84 GLU A CA 1
ATOM 668 C C . GLU A 1 84 ? -2.284 -5.385 18.365 1.00 88.81 84 GLU A C 1
ATOM 670 O O . GLU A 1 84 ? -3.061 -5.521 17.422 1.00 88.81 84 GLU A O 1
ATOM 675 N N . HIS A 1 85 ? -1.018 -5.002 18.170 1.00 94.00 85 HIS A N 1
ATOM 676 C CA . HIS A 1 85 ? -0.489 -4.722 16.833 1.00 94.00 85 HIS A CA 1
ATOM 677 C C . HIS A 1 85 ? -0.478 -5.959 15.931 1.00 94.00 85 HIS A C 1
ATOM 679 O O . HIS A 1 85 ? -0.791 -5.846 14.748 1.00 94.00 85 HIS A O 1
ATOM 685 N N . ALA A 1 86 ? -0.152 -7.135 16.471 1.00 94.00 86 ALA A N 1
ATOM 686 C CA . ALA A 1 86 ? -0.175 -8.386 15.722 1.00 94.00 86 ALA A CA 1
ATOM 687 C C . ALA A 1 86 ? -1.600 -8.767 15.293 1.00 94.00 86 ALA A C 1
ATOM 689 O O . ALA A 1 86 ? -1.797 -9.166 14.150 1.00 94.00 86 ALA A O 1
ATOM 690 N N . GLU A 1 87 ? -2.599 -8.603 16.163 1.00 93.69 87 GLU A N 1
ATOM 691 C CA . GLU A 1 87 ? -4.007 -8.835 15.827 1.00 93.69 87 GLU A CA 1
ATOM 692 C C . GLU A 1 87 ? -4.469 -7.890 14.716 1.00 93.69 87 GLU A C 1
ATOM 694 O O . GLU A 1 87 ? -4.991 -8.340 13.696 1.00 93.69 87 GLU A O 1
ATOM 699 N N . VAL A 1 88 ? -4.195 -6.590 14.860 1.00 95.88 88 VAL A N 1
ATOM 700 C CA . VAL A 1 88 ? -4.526 -5.589 13.837 1.00 95.88 88 VAL A CA 1
ATOM 701 C C . VAL A 1 88 ? -3.822 -5.896 12.514 1.00 95.88 88 VAL A C 1
ATOM 703 O O . VAL A 1 88 ? -4.442 -5.791 11.457 1.00 95.88 88 VAL A O 1
ATOM 706 N N . LEU A 1 89 ? -2.557 -6.325 12.550 1.00 96.06 89 LEU A N 1
ATOM 707 C CA . LEU A 1 89 ? -1.809 -6.733 11.361 1.00 96.06 89 LEU A CA 1
ATOM 708 C C . LEU A 1 89 ? -2.455 -7.945 10.681 1.00 96.06 89 LEU A C 1
ATOM 710 O O . LEU A 1 89 ? -2.651 -7.925 9.468 1.00 96.06 89 LEU A O 1
ATOM 714 N N . VAL A 1 90 ? -2.811 -8.982 11.444 1.00 97.06 90 VAL A N 1
ATOM 715 C CA . VAL A 1 90 ? -3.466 -10.186 10.911 1.00 97.06 90 VAL A CA 1
ATOM 716 C C . VAL A 1 90 ? -4.809 -9.832 10.276 1.00 97.06 90 VAL A C 1
ATOM 718 O O . VAL A 1 90 ? -5.079 -10.253 9.151 1.00 97.06 90 VAL A O 1
ATOM 721 N N . VAL A 1 91 ? -5.622 -9.011 10.945 1.00 97.31 91 VAL A N 1
ATOM 722 C CA . VAL A 1 91 ? -6.905 -8.538 10.408 1.00 97.31 91 VAL A CA 1
ATOM 723 C C . VAL A 1 91 ? -6.692 -7.728 9.127 1.00 97.31 91 VAL A C 1
ATOM 725 O O . VAL A 1 91 ? -7.372 -7.971 8.130 1.00 97.31 91 VAL A O 1
ATOM 728 N N . ALA A 1 92 ? -5.721 -6.813 9.104 1.00 96.94 92 ALA A N 1
ATOM 729 C CA . ALA A 1 92 ? -5.412 -6.011 7.924 1.00 96.94 92 ALA A CA 1
ATOM 730 C C . ALA A 1 92 ? -4.966 -6.877 6.733 1.00 96.94 92 ALA A C 1
ATOM 732 O O . ALA A 1 92 ? -5.445 -6.679 5.616 1.00 96.94 92 ALA A O 1
ATOM 733 N N . VAL A 1 93 ? -4.098 -7.869 6.965 1.00 96.06 93 VAL A N 1
ATOM 734 C CA . VAL A 1 93 ? -3.654 -8.816 5.929 1.00 96.06 93 VAL A CA 1
ATOM 735 C C . VAL A 1 93 ? -4.824 -9.657 5.419 1.00 96.06 93 VAL A C 1
ATOM 737 O O . VAL A 1 93 ? -4.971 -9.814 4.208 1.00 96.06 93 VAL A O 1
ATOM 740 N N . ALA A 1 94 ? -5.688 -10.154 6.308 1.00 96.00 94 ALA A N 1
ATOM 741 C CA . ALA A 1 94 ? -6.863 -10.931 5.922 1.00 96.00 94 ALA A CA 1
ATOM 742 C C . ALA A 1 94 ? -7.822 -10.116 5.041 1.00 96.00 94 ALA A C 1
ATOM 744 O O . ALA A 1 94 ? -8.243 -10.588 3.984 1.00 96.00 94 ALA A O 1
ATOM 745 N N . VAL A 1 95 ? -8.112 -8.868 5.423 1.00 95.19 95 VAL A N 1
ATOM 746 C CA . VAL A 1 95 ? -8.957 -7.956 4.636 1.00 95.19 95 VAL A CA 1
ATOM 747 C C . VAL A 1 95 ? -8.310 -7.626 3.288 1.00 95.19 95 VAL A C 1
ATOM 749 O O . VAL A 1 95 ? -8.986 -7.679 2.261 1.00 95.19 95 VAL A O 1
ATOM 752 N N . ALA A 1 96 ? -7.004 -7.348 3.252 1.00 91.06 96 ALA A N 1
ATOM 753 C CA . ALA A 1 96 ? -6.283 -7.085 2.006 1.00 91.06 96 ALA A CA 1
ATOM 754 C C . ALA A 1 96 ? -6.307 -8.297 1.056 1.00 91.06 96 ALA A C 1
ATOM 756 O O . ALA A 1 96 ? -6.531 -8.144 -0.148 1.00 91.06 96 ALA A O 1
ATOM 757 N N . MET A 1 97 ? -6.136 -9.510 1.592 1.00 90.19 97 MET A N 1
ATOM 758 C CA . MET A 1 97 ? -6.231 -10.751 0.820 1.00 90.19 97 MET A CA 1
ATOM 759 C C . MET A 1 97 ? -7.657 -11.005 0.325 1.00 90.19 97 MET A C 1
ATOM 761 O O . MET A 1 97 ? -7.829 -11.373 -0.836 1.00 90.19 97 MET A O 1
ATOM 765 N N . ALA A 1 98 ? -8.685 -10.748 1.137 1.00 88.44 98 ALA A N 1
ATOM 766 C CA . ALA A 1 98 ? -10.083 -10.824 0.708 1.00 88.44 98 ALA A CA 1
ATOM 767 C C . ALA A 1 98 ? -10.378 -9.832 -0.431 1.00 88.44 98 ALA A C 1
ATOM 769 O O . ALA A 1 98 ? -10.988 -10.188 -1.438 1.00 88.44 98 ALA A O 1
ATOM 770 N N . PHE A 1 99 ? -9.876 -8.600 -0.328 1.00 87.69 99 PHE A N 1
ATOM 771 C CA . PHE A 1 99 ? -10.051 -7.600 -1.377 1.00 87.69 99 PHE A CA 1
ATOM 772 C C . PHE A 1 99 ? -9.398 -8.030 -2.698 1.00 87.69 99 PHE A C 1
ATOM 774 O O . PHE A 1 99 ? -10.035 -8.022 -3.753 1.00 87.69 99 PHE A O 1
ATOM 781 N N . ARG A 1 100 ? -8.142 -8.486 -2.626 1.00 82.44 100 ARG A N 1
ATOM 782 C CA . ARG A 1 100 ? -7.385 -8.993 -3.779 1.00 82.44 100 ARG A CA 1
ATOM 783 C C . ARG A 1 100 ? -8.040 -10.217 -4.424 1.00 82.44 100 ARG A C 1
ATOM 785 O O . ARG A 1 100 ? -7.976 -10.378 -5.639 1.00 82.44 100 ARG A O 1
ATOM 792 N N . THR A 1 101 ? -8.627 -11.103 -3.622 1.00 81.38 101 THR A N 1
ATOM 793 C CA . THR A 1 101 ? -9.209 -12.363 -4.112 1.00 81.38 101 THR A CA 1
ATOM 794 C C . THR A 1 101 ? -10.600 -12.184 -4.706 1.00 81.38 101 THR A C 1
ATOM 796 O O . THR A 1 101 ? -10.881 -12.825 -5.720 1.00 81.38 101 THR A O 1
ATOM 799 N N . TYR A 1 102 ? -11.442 -11.312 -4.140 1.00 82.00 102 TYR A N 1
ATOM 800 C CA . TYR A 1 102 ? -12.854 -11.197 -4.530 1.00 82.00 102 TYR A CA 1
ATOM 801 C C . TYR A 1 102 ? -13.216 -9.946 -5.329 1.00 82.00 102 TYR A C 1
ATOM 803 O O . TYR A 1 102 ? -14.191 -9.990 -6.075 1.00 82.00 102 TYR A O 1
ATOM 811 N N . PHE A 1 103 ? -12.471 -8.846 -5.196 1.00 80.81 103 PHE A N 1
ATOM 812 C CA . PHE A 1 103 ? -12.872 -7.569 -5.790 1.00 80.81 103 PHE A CA 1
ATOM 813 C C . PHE A 1 103 ? -12.034 -7.217 -7.009 1.00 80.81 103 PHE A C 1
ATOM 815 O O . PHE A 1 103 ? -12.568 -7.092 -8.110 1.00 80.81 103 PHE A O 1
ATOM 822 N N . LEU A 1 104 ? -10.726 -7.053 -6.817 1.00 75.50 104 LEU A N 1
ATOM 823 C CA . LEU A 1 104 ? -9.848 -6.468 -7.824 1.00 75.50 104 LEU A CA 1
ATOM 824 C C . LEU A 1 104 ? -8.516 -7.208 -7.859 1.00 75.50 104 LEU A C 1
ATOM 826 O O . LEU A 1 104 ? -7.747 -7.185 -6.897 1.00 75.50 104 LEU A O 1
ATOM 830 N N . GLN A 1 105 ? -8.217 -7.803 -9.012 1.00 78.62 105 GLN A N 1
ATOM 831 C CA . GLN A 1 105 ? -6.869 -8.243 -9.343 1.00 78.62 105 GLN A CA 1
ATOM 832 C C . GLN A 1 105 ? -6.365 -7.429 -10.541 1.00 78.62 105 GLN A C 1
ATOM 834 O O . GLN A 1 105 ? -6.838 -7.656 -11.658 1.00 78.62 105 GLN A O 1
ATOM 839 N N . PRO A 1 106 ? -5.444 -6.471 -10.326 1.00 80.31 106 PRO A N 1
ATOM 840 C CA . PRO A 1 106 ? -4.792 -5.771 -11.420 1.00 80.31 106 PRO A CA 1
ATOM 841 C C . PRO A 1 106 ? -3.768 -6.689 -12.090 1.00 80.31 106 PRO A C 1
ATOM 843 O O . PRO A 1 106 ? -2.908 -7.267 -11.423 1.00 80.31 106 PRO A O 1
ATOM 846 N N . PHE A 1 107 ? -3.824 -6.769 -13.412 1.00 81.94 107 PHE A N 1
ATOM 847 C CA . PHE A 1 107 ? -2.792 -7.368 -14.244 1.00 81.94 107 PHE A CA 1
ATOM 848 C C . PHE A 1 107 ? -2.113 -6.270 -15.047 1.00 81.94 107 PHE A C 1
ATOM 850 O O . PHE A 1 107 ? -2.768 -5.469 -15.710 1.00 81.94 107 PHE A O 1
ATOM 857 N N . LYS A 1 108 ? -0.786 -6.225 -14.975 1.00 81.25 108 LYS A N 1
ATOM 858 C CA . LYS A 1 108 ? 0.015 -5.347 -15.825 1.00 81.25 108 LYS A CA 1
ATOM 859 C C . LYS A 1 108 ? 0.129 -5.969 -17.201 1.00 81.25 108 LYS A C 1
ATOM 861 O O . LYS A 1 108 ? 0.395 -7.164 -17.294 1.00 81.25 108 LYS A O 1
ATOM 866 N N . ILE A 1 109 ? -0.021 -5.163 -18.245 1.00 82.88 109 ILE A N 1
ATOM 867 C CA . ILE A 1 109 ? 0.298 -5.594 -19.603 1.00 82.88 109 ILE A CA 1
ATOM 868 C C . ILE A 1 109 ? 1.815 -5.428 -19.781 1.00 82.88 109 ILE A C 1
ATOM 870 O O . ILE A 1 109 ? 2.311 -4.300 -19.804 1.00 82.88 109 ILE A O 1
ATOM 874 N N . PRO A 1 110 ? 2.593 -6.519 -19.887 1.00 76.31 110 PRO A N 1
ATOM 875 C CA . PRO A 1 110 ? 4.047 -6.403 -19.916 1.00 76.31 110 PRO A CA 1
ATOM 876 C C . PRO A 1 110 ? 4.577 -5.889 -21.261 1.00 76.31 110 PRO A C 1
ATOM 878 O O . PRO A 1 110 ? 5.713 -5.430 -21.322 1.00 76.31 110 PRO A O 1
ATOM 881 N N . THR A 1 111 ? 3.781 -5.969 -22.336 1.00 80.62 111 THR A N 1
ATOM 882 C CA . THR A 1 111 ? 4.210 -5.670 -23.713 1.00 80.62 111 THR A CA 1
ATOM 883 C C . THR A 1 111 ? 3.177 -4.857 -24.483 1.00 80.62 111 THR A C 1
ATOM 885 O O . THR A 1 111 ? 1.990 -5.157 -24.417 1.00 80.62 111 THR A O 1
ATOM 888 N N . GLY A 1 112 ? 3.613 -3.901 -25.303 1.00 76.69 112 GLY A N 1
ATOM 889 C CA . GLY A 1 112 ? 2.736 -3.091 -26.159 1.00 76.69 112 GLY A CA 1
ATOM 890 C C . GLY A 1 112 ? 2.316 -3.727 -27.492 1.00 76.69 112 GLY A C 1
ATOM 891 O O . GLY A 1 112 ? 2.255 -3.019 -28.489 1.00 76.69 112 GLY A O 1
ATOM 892 N N . SER A 1 113 ? 2.038 -5.035 -27.564 1.00 75.12 113 SER A N 1
ATOM 893 C CA . SER A 1 113 ? 1.655 -5.683 -28.839 1.00 75.12 113 SER A CA 1
ATOM 894 C C . SER A 1 113 ? 0.299 -5.221 -29.390 1.00 75.12 113 SER A C 1
ATOM 896 O O . SER A 1 113 ? 0.057 -5.331 -30.586 1.00 75.12 113 SER A O 1
ATOM 898 N N . MET A 1 114 ? -0.577 -4.691 -28.532 1.00 80.19 114 MET A N 1
ATOM 899 C CA . MET A 1 114 ? -1.914 -4.197 -28.887 1.00 80.19 114 MET A CA 1
ATOM 900 C C . MET A 1 114 ? -1.944 -2.682 -29.168 1.00 80.19 114 MET A C 1
ATOM 902 O O . MET A 1 114 ? -3.012 -2.063 -29.159 1.00 80.19 114 MET A O 1
ATOM 906 N N . GLN A 1 115 ? -0.794 -2.046 -29.398 1.00 80.31 115 GLN A N 1
ATOM 907 C CA . GLN A 1 115 ? -0.740 -0.627 -29.757 1.00 80.31 115 GLN A CA 1
ATOM 908 C C . GLN A 1 115 ? -1.434 -0.359 -31.111 1.00 80.31 115 GLN A C 1
ATOM 910 O O . GLN A 1 115 ? -1.365 -1.200 -32.007 1.00 80.31 115 GLN A O 1
ATOM 915 N N . PRO A 1 116 ? -2.109 0.797 -31.287 1.00 83.12 116 PRO A N 1
ATOM 916 C CA . PRO A 1 116 ? -2.188 1.940 -30.366 1.00 83.12 116 PRO A CA 1
ATOM 917 C C . PRO A 1 116 ? -3.318 1.844 -29.319 1.00 83.12 116 PRO A C 1
ATOM 919 O O . PRO A 1 116 ? -3.602 2.829 -28.649 1.00 83.12 116 PRO A O 1
ATOM 922 N N . THR A 1 117 ? -3.996 0.696 -29.183 1.00 82.44 117 THR A N 1
ATOM 923 C CA . THR A 1 117 ? -5.191 0.573 -28.320 1.00 82.44 117 THR A CA 1
ATOM 924 C C . THR A 1 117 ? -4.892 0.329 -26.841 1.00 82.44 117 THR A C 1
ATOM 926 O O . THR A 1 117 ? -5.611 0.850 -25.995 1.00 82.44 117 THR A O 1
ATOM 929 N N . LEU A 1 118 ? -3.849 -0.444 -26.524 1.00 83.00 118 LEU A N 1
ATOM 930 C CA . LEU A 1 118 ? -3.400 -0.728 -25.156 1.00 83.00 118 LEU A CA 1
ATOM 931 C C . LEU A 1 118 ? -1.876 -0.648 -25.095 1.00 83.00 118 LEU A C 1
ATOM 933 O O . LEU A 1 118 ? -1.173 -1.309 -25.869 1.00 83.00 118 LEU A O 1
ATOM 937 N N . TYR A 1 119 ? -1.365 0.141 -24.158 1.00 85.62 119 TYR A N 1
ATOM 938 C CA . TYR A 1 119 ? 0.063 0.337 -23.955 1.00 85.62 119 TYR A CA 1
ATOM 939 C C . TYR A 1 119 ? 0.552 -0.548 -22.814 1.00 85.62 119 TYR A C 1
ATOM 941 O O . TYR A 1 119 ? 0.108 -0.424 -21.680 1.00 85.62 119 TYR A O 1
ATOM 949 N N . GLY A 1 120 ? 1.507 -1.435 -23.093 1.00 86.25 120 GLY A N 1
ATOM 950 C CA . GLY A 1 120 ? 2.240 -2.123 -22.033 1.00 86.25 120 GLY A CA 1
ATOM 951 C C . GLY A 1 120 ? 3.266 -1.214 -21.354 1.00 86.25 120 GLY A C 1
ATOM 952 O O . GLY A 1 120 ? 3.344 -0.012 -21.636 1.00 86.25 120 GLY A O 1
ATOM 953 N N . ILE A 1 121 ? 4.097 -1.804 -20.496 1.00 88.44 121 ILE A N 1
ATOM 954 C CA . ILE A 1 121 ? 5.302 -1.136 -19.986 1.00 88.44 121 ILE A CA 1
ATOM 955 C C . ILE A 1 121 ? 6.166 -0.739 -21.186 1.00 88.44 121 ILE A C 1
ATOM 957 O O . ILE A 1 121 ? 6.571 -1.595 -21.970 1.00 88.44 121 ILE A O 1
ATOM 961 N N . HIS A 1 122 ? 6.432 0.554 -21.326 1.00 89.50 122 HIS A N 1
ATOM 962 C CA . HIS A 1 122 ? 7.224 1.104 -22.422 1.00 89.50 122 HIS A CA 1
ATOM 963 C C . HIS A 1 122 ? 8.197 2.146 -21.889 1.00 89.50 122 HIS A C 1
ATOM 965 O O . HIS A 1 122 ? 8.050 2.653 -20.772 1.00 89.50 122 HIS A O 1
ATOM 971 N N . SER A 1 123 ? 9.216 2.456 -22.682 1.00 90.62 123 SER A N 1
ATOM 972 C CA . SER A 1 123 ? 10.228 3.428 -22.285 1.00 90.62 123 SER A CA 1
ATOM 973 C C . SER A 1 123 ? 10.534 4.437 -23.373 1.00 90.62 123 SER A C 1
ATOM 975 O O . SER A 1 123 ? 10.551 4.106 -24.556 1.00 90.62 123 SER A O 1
ATOM 977 N N . ARG A 1 124 ? 10.854 5.654 -22.947 1.00 90.19 124 ARG A N 1
ATOM 978 C CA . ARG A 1 124 ? 11.362 6.726 -23.793 1.00 90.19 124 ARG A CA 1
ATOM 979 C C . ARG A 1 124 ? 12.780 7.058 -23.359 1.00 90.19 124 ARG A C 1
ATOM 981 O O . ARG A 1 124 ? 13.001 7.396 -22.199 1.00 90.19 124 ARG A O 1
ATOM 988 N N . GLU A 1 125 ? 13.722 6.987 -24.291 1.00 87.69 125 GLU A N 1
ATOM 989 C CA . GLU A 1 125 ? 15.096 7.414 -24.034 1.00 87.69 125 GLU A CA 1
ATOM 990 C C . GLU A 1 125 ? 15.152 8.931 -23.846 1.00 87.69 125 GLU A C 1
ATOM 992 O O . GLU A 1 125 ? 14.617 9.695 -24.653 1.00 87.69 125 GLU A O 1
ATOM 997 N N . ASP A 1 126 ? 15.770 9.346 -22.745 1.00 86.81 126 ASP A N 1
ATOM 998 C CA . ASP A 1 126 ? 16.007 10.743 -22.410 1.00 86.81 126 ASP A CA 1
ATOM 999 C C . ASP A 1 126 ? 17.211 10.827 -21.467 1.00 86.81 126 ASP A C 1
ATOM 1001 O O . ASP A 1 126 ? 17.230 10.253 -20.372 1.00 86.81 126 ASP A O 1
ATOM 1005 N N . ASP A 1 127 ? 18.243 11.549 -21.885 1.00 82.69 127 ASP A N 1
ATOM 1006 C CA . ASP A 1 127 ? 19.458 11.698 -21.092 1.00 82.69 127 ASP A CA 1
ATOM 1007 C C . ASP A 1 127 ? 19.296 12.790 -20.006 1.00 82.69 127 ASP A C 1
ATOM 1009 O O . ASP A 1 127 ? 20.043 12.800 -19.019 1.00 82.69 127 ASP A O 1
ATOM 1013 N N . ASN A 1 128 ? 18.266 13.645 -20.111 1.00 84.38 128 ASN A N 1
ATOM 1014 C CA . ASN A 1 128 ? 18.047 14.810 -19.255 1.00 84.38 128 ASN A CA 1
ATOM 1015 C C . ASN A 1 128 ? 16.792 14.676 -18.370 1.00 84.38 128 ASN A C 1
ATOM 1017 O O . ASN A 1 128 ? 15.695 15.051 -18.778 1.00 84.38 128 ASN A O 1
ATOM 1021 N N . PRO A 1 129 ? 16.928 14.242 -17.099 1.00 83.31 129 PRO A N 1
ATOM 1022 C CA . PRO A 1 129 ? 15.791 14.181 -16.192 1.00 83.31 129 PRO A CA 1
ATOM 1023 C C . PRO A 1 129 ? 15.341 15.587 -15.790 1.00 83.31 129 PRO A C 1
ATOM 1025 O O . PRO A 1 129 ? 16.164 16.393 -15.329 1.00 83.31 129 PRO A O 1
ATOM 1028 N N . GLY A 1 130 ? 14.039 15.848 -15.900 1.00 82.94 130 GLY A N 1
ATOM 1029 C CA . GLY A 1 130 ? 13.396 17.076 -15.438 1.00 82.94 130 GLY A CA 1
ATOM 1030 C C . GLY A 1 130 ? 13.528 17.303 -13.927 1.00 82.94 130 GLY A C 1
ATOM 1031 O O . GLY A 1 130 ? 13.855 16.401 -13.153 1.00 82.94 130 GLY A O 1
ATOM 1032 N N . ILE A 1 131 ? 13.249 18.532 -13.482 1.00 79.31 131 ILE A N 1
ATOM 1033 C CA . ILE A 1 131 ? 13.370 18.930 -12.065 1.00 79.31 131 ILE A CA 1
ATOM 1034 C C . ILE A 1 131 ? 12.468 18.063 -11.171 1.00 79.31 131 ILE A C 1
ATOM 1036 O O . ILE A 1 131 ? 12.896 17.615 -10.107 1.00 79.31 131 ILE A O 1
ATOM 1040 N N . ALA A 1 132 ? 11.256 17.755 -11.642 1.00 79.12 132 ALA A N 1
ATOM 1041 C CA . ALA A 1 132 ? 10.291 16.918 -10.931 1.00 79.12 132 ALA A CA 1
ATOM 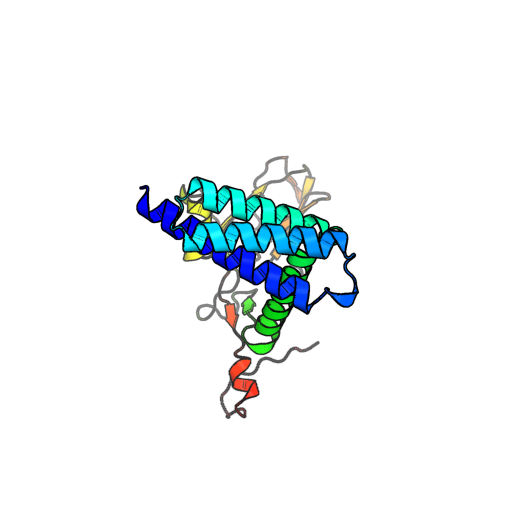1042 C C . ALA A 1 132 ? 10.784 15.480 -10.676 1.00 79.12 132 ALA A C 1
ATOM 1044 O O . ALA A 1 132 ? 10.267 14.823 -9.783 1.00 79.12 132 ALA A O 1
ATOM 1045 N N . ASP A 1 133 ? 11.801 14.994 -11.394 1.00 80.62 133 ASP A N 1
ATOM 1046 C CA . ASP A 1 133 ? 12.355 13.644 -11.210 1.00 80.62 133 ASP A CA 1
ATOM 1047 C C . ASP A 1 133 ? 13.485 13.581 -10.172 1.00 80.62 133 ASP A C 1
ATOM 1049 O O . ASP A 1 133 ? 13.877 12.490 -9.744 1.00 80.62 133 ASP A O 1
ATOM 1053 N N . ARG A 1 134 ? 14.013 14.742 -9.759 1.00 80.06 134 ARG A N 1
ATOM 1054 C CA . ARG A 1 134 ? 15.179 14.853 -8.865 1.00 80.06 134 ARG A CA 1
ATOM 1055 C C . ARG A 1 134 ? 14.810 15.149 -7.415 1.00 80.06 134 ARG A C 1
ATOM 1057 O O . ARG A 1 134 ? 15.585 14.814 -6.526 1.00 80.06 134 ARG A O 1
ATOM 1064 N N . VAL A 1 135 ? 13.647 15.753 -7.167 1.00 83.69 135 VAL A N 1
ATOM 1065 C CA . VAL A 1 135 ? 13.258 16.231 -5.831 1.00 83.69 135 VAL A CA 1
ATOM 1066 C C . VAL A 1 135 ? 12.034 15.488 -5.286 1.00 83.69 135 VAL A C 1
ATOM 1068 O O . VAL A 1 135 ? 11.012 15.338 -5.957 1.00 83.69 135 VAL A O 1
ATOM 1071 N N . LEU A 1 136 ? 12.122 15.023 -4.039 1.00 82.69 136 LEU A N 1
ATOM 1072 C CA . LEU A 1 136 ? 10.952 14.598 -3.263 1.00 82.69 136 LEU A CA 1
ATOM 1073 C C . LEU A 1 136 ? 10.267 15.849 -2.676 1.00 82.69 136 LEU A C 1
ATOM 1075 O O . LEU A 1 136 ? 10.984 16.747 -2.239 1.00 82.69 136 LEU A O 1
ATOM 1079 N N . PRO A 1 137 ? 8.920 15.957 -2.655 1.00 86.00 137 PRO A N 1
ATOM 1080 C CA . PRO A 1 137 ? 7.908 14.943 -2.991 1.00 86.00 137 PRO A CA 1
ATOM 1081 C C . PRO A 1 137 ? 7.429 14.961 -4.456 1.00 86.00 137 PRO A C 1
ATOM 1083 O O . PRO A 1 137 ? 6.647 14.094 -4.848 1.00 86.00 137 PRO A O 1
ATOM 1086 N N . LEU A 1 138 ? 7.890 15.916 -5.273 1.00 87.12 138 LEU A N 1
ATOM 1087 C CA . LEU A 1 138 ? 7.453 16.092 -6.668 1.00 87.12 138 LEU A CA 1
ATOM 1088 C C . LEU A 1 138 ? 7.638 14.826 -7.514 1.00 87.12 138 LEU A C 1
ATOM 1090 O O . LEU A 1 138 ? 6.771 14.517 -8.324 1.00 87.12 138 LEU A O 1
ATOM 1094 N N . LYS A 1 139 ? 8.697 14.048 -7.266 1.00 85.31 139 LYS A N 1
ATOM 1095 C CA . LYS A 1 139 ? 8.930 12.753 -7.923 1.00 85.31 139 LYS A CA 1
ATOM 1096 C C . LYS A 1 139 ? 7.785 11.764 -7.713 1.00 85.31 139 LYS A C 1
ATOM 1098 O O . LYS A 1 139 ? 7.366 11.094 -8.651 1.00 85.31 139 LYS A O 1
ATOM 1103 N N . VAL A 1 140 ? 7.271 11.681 -6.487 1.00 87.75 140 VAL A N 1
ATOM 1104 C CA . VAL A 1 140 ? 6.155 10.786 -6.149 1.00 87.75 140 VAL A CA 1
ATOM 1105 C C . VAL A 1 140 ? 4.864 11.315 -6.762 1.00 87.75 140 VAL A C 1
ATOM 1107 O O . VAL A 1 140 ? 4.109 10.543 -7.340 1.00 87.75 140 VAL A O 1
ATOM 1110 N N . ALA A 1 141 ? 4.639 12.630 -6.704 1.00 88.94 141 ALA A N 1
ATOM 1111 C CA . ALA A 1 141 ? 3.467 13.254 -7.314 1.00 88.94 141 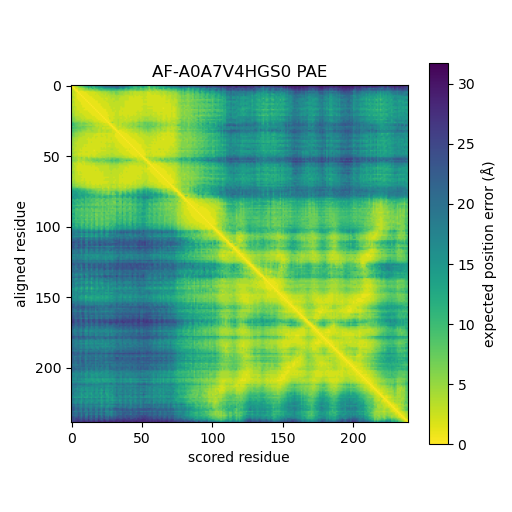ALA A CA 1
ATOM 1112 C C . ALA A 1 141 ? 3.430 13.045 -8.837 1.00 88.94 141 ALA A C 1
ATOM 1114 O O . ALA A 1 141 ? 2.405 12.626 -9.368 1.00 88.94 141 ALA A O 1
ATOM 1115 N N . LYS A 1 142 ? 4.558 13.260 -9.527 1.00 88.31 142 LYS A N 1
ATOM 1116 C CA . LYS A 1 142 ? 4.691 12.984 -10.960 1.00 88.31 142 LYS A CA 1
ATOM 1117 C C . LYS A 1 142 ? 4.400 11.516 -11.254 1.00 88.31 142 LYS A C 1
ATOM 1119 O O . LYS A 1 142 ? 3.555 11.243 -12.094 1.00 88.31 142 LYS A O 1
ATOM 1124 N N . TRP A 1 143 ? 5.022 10.588 -10.524 1.00 90.12 143 TRP A N 1
ATOM 1125 C CA . TRP A 1 143 ? 4.782 9.156 -10.711 1.00 90.12 143 TRP A CA 1
ATOM 1126 C C . TRP A 1 143 ? 3.312 8.766 -10.506 1.00 90.12 143 TRP A C 1
ATOM 1128 O O . TRP A 1 143 ? 2.786 7.975 -11.277 1.00 90.12 143 TRP A O 1
ATOM 1138 N N . MET A 1 144 ? 2.617 9.342 -9.521 1.00 88.69 144 MET A N 1
ATOM 1139 C CA . MET A 1 144 ? 1.190 9.061 -9.319 1.00 88.69 144 MET A CA 1
ATOM 1140 C C . MET A 1 144 ? 0.305 9.585 -10.457 1.00 88.69 144 MET A C 1
ATOM 1142 O O . MET A 1 144 ? -0.729 8.985 -10.731 1.00 88.69 144 MET A O 1
ATOM 1146 N N . ILE A 1 145 ? 0.684 10.695 -11.099 1.00 89.38 145 ILE A N 1
ATOM 1147 C CA . ILE A 1 145 ? -0.105 11.315 -12.174 1.00 89.38 145 ILE A CA 1
ATOM 1148 C C . ILE A 1 145 ? 0.208 10.680 -13.531 1.00 89.38 145 ILE A C 1
ATOM 1150 O O . ILE A 1 145 ? -0.710 10.372 -14.284 1.00 89.38 145 ILE A O 1
ATOM 1154 N N . THR A 1 146 ? 1.488 10.507 -13.864 1.00 87.06 146 THR A N 1
ATOM 1155 C CA . THR A 1 146 ? 1.914 10.047 -15.194 1.00 87.06 146 THR A CA 1
ATOM 1156 C C . THR A 1 146 ? 2.246 8.560 -15.241 1.00 87.06 146 THR A C 1
ATOM 1158 O O . THR A 1 146 ? 2.317 7.985 -16.320 1.00 87.06 146 THR A O 1
ATOM 1161 N N . GLY A 1 147 ? 2.479 7.916 -14.094 1.00 88.62 147 GLY A N 1
ATOM 1162 C CA . GLY A 1 147 ? 2.965 6.535 -14.043 1.00 88.62 147 GLY A CA 1
ATOM 1163 C C . GLY A 1 147 ? 4.407 6.371 -14.532 1.00 88.62 147 GLY A C 1
ATOM 1164 O O . GLY A 1 147 ? 4.862 5.239 -14.713 1.00 88.62 147 GLY A O 1
ATOM 1165 N N . GLU A 1 148 ? 5.125 7.474 -14.756 1.00 90.62 148 GLU A N 1
ATOM 1166 C CA . GLU A 1 148 ? 6.487 7.475 -15.284 1.00 90.62 148 GLU A CA 1
ATOM 1167 C C . GLU A 1 148 ? 7.521 7.584 -14.168 1.00 90.62 148 GLU A C 1
ATOM 1169 O O . GLU A 1 148 ? 7.346 8.316 -13.189 1.00 90.62 148 GLU A O 1
ATOM 1174 N N . TRP A 1 149 ? 8.652 6.910 -14.342 1.00 90.94 149 TRP A N 1
ATOM 1175 C CA . TRP A 1 149 ? 9.830 7.127 -13.513 1.00 90.94 149 TRP A CA 1
ATOM 1176 C C . TRP A 1 149 ? 11.094 7.186 -14.363 1.00 90.94 149 TRP A C 1
ATOM 1178 O O . TRP A 1 149 ? 11.264 6.438 -15.325 1.00 90.94 149 TRP A O 1
ATOM 1188 N N . TYR A 1 150 ? 12.006 8.079 -13.985 1.00 91.38 150 TYR A N 1
ATOM 1189 C CA . TYR A 1 150 ? 13.317 8.158 -14.615 1.00 91.38 150 TYR A CA 1
ATOM 1190 C C . TYR A 1 150 ? 14.223 7.033 -14.117 1.00 91.38 150 TYR A C 1
ATOM 1192 O O . TYR A 1 150 ? 14.348 6.807 -12.907 1.00 91.38 150 TYR A O 1
ATOM 1200 N N . LYS A 1 151 ? 14.891 6.351 -15.043 1.00 91.19 151 LYS A N 1
ATOM 1201 C CA . LYS A 1 151 ? 15.864 5.303 -14.750 1.00 91.19 151 LYS A CA 1
ATOM 1202 C C . LYS A 1 151 ? 17.139 5.561 -15.549 1.00 91.19 151 LYS A C 1
ATOM 1204 O O . LYS A 1 151 ? 17.107 5.844 -16.740 1.00 91.19 151 LYS A O 1
ATOM 1209 N N . ARG A 1 152 ? 18.273 5.457 -14.861 1.00 92.38 152 ARG A N 1
ATOM 1210 C CA . ARG A 1 152 ? 19.615 5.592 -15.426 1.00 92.38 152 ARG A CA 1
ATOM 1211 C C . ARG A 1 152 ? 20.414 4.361 -15.039 1.00 92.38 152 ARG A C 1
ATOM 1213 O O . ARG A 1 152 ? 20.445 4.002 -13.866 1.00 92.38 152 ARG A O 1
ATOM 1220 N N . VAL A 1 153 ? 21.005 3.707 -16.027 1.00 91.50 153 VAL A N 1
ATOM 1221 C CA . VAL A 1 153 ? 21.761 2.468 -15.869 1.00 91.50 153 VAL A CA 1
ATOM 1222 C C . VAL A 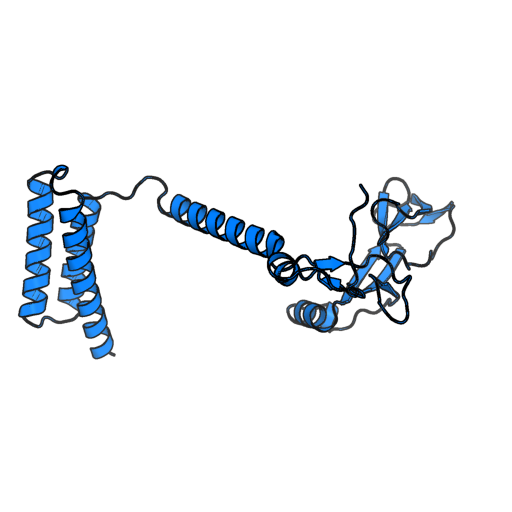1 153 ? 23.169 2.711 -16.385 1.00 91.50 153 VAL A C 1
ATOM 1224 O O . VAL A 1 153 ? 23.365 2.991 -17.568 1.00 91.50 153 VAL A O 1
ATOM 1227 N N . THR A 1 154 ? 24.140 2.614 -15.487 1.00 93.62 154 THR A N 1
ATOM 1228 C CA . THR A 1 154 ? 25.566 2.789 -15.767 1.00 93.62 154 THR A CA 1
ATOM 1229 C C . THR A 1 154 ? 26.323 1.513 -15.438 1.00 93.62 154 THR A C 1
ATOM 1231 O O . THR A 1 154 ? 25.897 0.737 -14.584 1.00 93.62 154 THR A O 1
ATOM 1234 N N . VAL A 1 155 ? 27.450 1.301 -16.109 1.00 93.38 155 VAL A N 1
ATOM 1235 C CA . VAL A 1 155 ? 28.350 0.182 -15.832 1.00 93.38 155 VAL A CA 1
ATOM 1236 C C . VAL A 1 155 ? 29.005 0.376 -14.466 1.00 93.38 155 VAL A C 1
ATOM 1238 O O . VAL A 1 155 ? 29.614 1.406 -14.199 1.00 93.38 155 VAL A O 1
ATOM 1241 N N . GLU A 1 156 ? 28.883 -0.628 -13.606 1.00 91.00 156 GLU A N 1
ATOM 1242 C CA . GLU A 1 156 ? 29.486 -0.661 -12.265 1.00 91.00 156 GLU A CA 1
ATOM 1243 C C . GLU A 1 156 ? 30.796 -1.450 -12.242 1.00 91.00 156 GLU A C 1
ATOM 1245 O O . GLU A 1 156 ? 31.644 -1.207 -11.391 1.00 91.00 156 GLU A O 1
ATOM 1250 N N . VAL A 1 157 ? 30.975 -2.397 -13.166 1.00 92.19 157 VAL A N 1
ATOM 1251 C CA . VAL A 1 157 ? 32.209 -3.176 -13.295 1.00 92.19 157 VAL A CA 1
ATOM 1252 C C . VAL A 1 157 ? 32.647 -3.167 -14.754 1.00 92.19 157 VAL A C 1
ATOM 1254 O O . VAL A 1 157 ? 31.862 -3.585 -15.610 1.00 92.19 157 VAL A O 1
ATOM 1257 N N . PRO A 1 158 ? 33.876 -2.700 -15.050 1.00 92.88 158 PRO A N 1
ATOM 1258 C CA . PRO A 1 158 ? 34.418 -2.740 -16.397 1.00 92.88 158 PRO A CA 1
ATOM 1259 C C . PRO A 1 158 ? 34.412 -4.157 -16.965 1.00 92.88 158 PRO A C 1
ATOM 1261 O O . PRO A 1 158 ? 34.710 -5.124 -16.259 1.00 92.88 158 PRO A O 1
ATOM 1264 N N . GLY A 1 159 ? 34.097 -4.293 -18.246 1.00 93.31 159 GLY A N 1
ATOM 1265 C CA . GLY A 1 159 ? 34.091 -5.598 -18.885 1.00 93.31 159 GLY A CA 1
ATOM 1266 C C . GLY A 1 159 ? 33.553 -5.585 -20.302 1.00 93.31 159 GLY A C 1
ATOM 1267 O O . GLY A 1 159 ? 33.066 -4.580 -20.814 1.00 93.31 159 GLY A O 1
ATOM 1268 N N . GLU A 1 160 ? 33.630 -6.746 -20.939 1.00 94.19 160 GLU A N 1
ATOM 1269 C CA . GLU A 1 160 ? 33.121 -6.944 -22.290 1.00 94.19 160 GLU A CA 1
ATOM 1270 C C . GLU A 1 160 ? 31.588 -6.984 -22.301 1.00 94.19 160 GLU A C 1
ATOM 1272 O O . GLU A 1 160 ? 30.954 -7.743 -21.557 1.00 94.19 160 GLU A O 1
ATOM 1277 N N . TYR A 1 161 ? 30.988 -6.180 -23.172 1.00 93.81 161 TYR A N 1
ATOM 1278 C CA . TYR A 1 161 ? 29.561 -6.164 -23.426 1.00 93.81 161 TYR A CA 1
ATOM 1279 C C . TYR A 1 161 ? 29.158 -7.339 -24.313 1.00 93.81 161 TYR A C 1
ATOM 1281 O O . TYR A 1 161 ? 29.543 -7.424 -25.475 1.00 93.81 161 TYR A O 1
ATOM 1289 N N . LYS A 1 162 ? 28.321 -8.230 -23.789 1.00 90.69 162 LYS A N 1
ATOM 1290 C CA . LYS A 1 162 ? 27.872 -9.444 -24.491 1.00 90.69 162 LYS A CA 1
ATOM 1291 C C . LYS A 1 162 ? 26.550 -9.260 -25.244 1.00 90.69 162 LYS A C 1
ATOM 1293 O O . LYS A 1 162 ? 26.013 -10.226 -25.779 1.00 90.69 162 LYS A O 1
ATOM 1298 N N . GLY A 1 163 ? 26.022 -8.036 -25.299 1.00 88.44 163 GLY A N 1
ATOM 1299 C CA . GLY A 1 163 ? 24.746 -7.722 -25.943 1.00 88.44 163 GLY A CA 1
ATOM 1300 C C . GLY A 1 163 ? 23.547 -7.731 -24.992 1.00 88.44 163 GLY A C 1
ATOM 1301 O O . GLY A 1 163 ? 23.691 -7.783 -23.766 1.00 88.44 163 GLY A O 1
ATOM 1302 N N . ILE A 1 164 ? 22.354 -7.655 -25.588 1.00 88.00 164 ILE A N 1
ATOM 1303 C CA . ILE A 1 164 ? 21.059 -7.690 -24.901 1.00 88.00 164 ILE A CA 1
ATOM 1304 C C . ILE A 1 164 ? 20.400 -9.044 -25.145 1.00 88.00 164 ILE A C 1
ATOM 1306 O O . ILE A 1 164 ? 20.330 -9.510 -26.281 1.00 88.00 164 ILE A O 1
ATOM 1310 N N . ARG A 1 165 ? 19.878 -9.652 -24.082 1.00 87.31 165 ARG A N 1
ATOM 1311 C CA . ARG A 1 165 ? 19.026 -10.841 -24.148 1.00 87.31 165 ARG A CA 1
ATOM 1312 C C . ARG A 1 165 ? 17.660 -10.542 -23.552 1.00 87.31 165 ARG A C 1
ATOM 1314 O O . ARG A 1 165 ? 17.558 -9.821 -22.564 1.00 87.31 165 ARG A O 1
ATOM 1321 N N . PHE A 1 166 ? 16.622 -11.122 -24.136 1.00 82.38 166 PHE A N 1
ATOM 1322 C CA . PHE A 1 166 ? 15.260 -11.048 -23.615 1.00 82.38 166 PHE A CA 1
ATOM 1323 C C . PHE A 1 166 ? 14.974 -12.308 -22.807 1.00 82.38 166 PHE A C 1
ATOM 1325 O O . PHE A 1 166 ? 15.334 -13.406 -23.233 1.00 82.38 166 PHE A O 1
ATOM 1332 N N . LEU A 1 167 ? 14.380 -12.141 -21.628 1.00 74.25 167 LEU A N 1
ATOM 1333 C CA . LEU A 1 167 ? 14.005 -13.260 -20.773 1.00 74.25 167 LEU A CA 1
ATOM 1334 C C . LEU A 1 167 ? 12.564 -13.674 -21.081 1.00 74.25 167 LEU A C 1
ATOM 1336 O O . LEU A 1 167 ? 11.698 -12.817 -21.242 1.00 74.25 167 LEU A O 1
ATOM 1340 N N . ASN A 1 168 ? 12.306 -14.980 -21.129 1.00 72.88 168 ASN A N 1
ATOM 1341 C CA . ASN A 1 168 ? 10.947 -15.494 -21.316 1.00 72.88 168 ASN A CA 1
ATOM 1342 C C . ASN A 1 168 ? 10.073 -15.253 -20.073 1.00 72.88 168 ASN A C 1
ATOM 1344 O O . ASN A 1 168 ? 8.896 -14.939 -20.212 1.00 72.88 168 ASN A O 1
ATOM 1348 N N . ASP A 1 169 ? 10.667 -15.333 -18.879 1.00 72.81 169 ASP A N 1
ATOM 1349 C CA . ASP A 1 169 ? 9.957 -15.207 -17.598 1.00 72.81 169 ASP A CA 1
ATOM 1350 C C . ASP A 1 169 ? 9.504 -13.772 -17.285 1.00 72.81 169 ASP A C 1
ATOM 1352 O O . ASP A 1 169 ? 8.519 -13.572 -16.578 1.00 72.81 169 ASP A O 1
ATOM 1356 N N . ASP A 1 170 ? 10.206 -12.759 -17.806 1.00 76.44 170 ASP A N 1
ATOM 1357 C CA . ASP A 1 170 ? 9.831 -11.350 -17.651 1.00 76.44 170 ASP A CA 1
ATOM 1358 C C . ASP A 1 170 ? 9.875 -10.638 -19.008 1.00 76.44 170 ASP A C 1
ATOM 1360 O O . ASP A 1 170 ? 10.893 -10.041 -19.380 1.00 76.44 170 ASP A O 1
ATOM 1364 N N . PRO A 1 171 ? 8.760 -10.660 -19.760 1.00 76.69 171 PRO A N 1
ATOM 1365 C CA . PRO A 1 171 ? 8.708 -10.046 -21.074 1.00 76.69 171 PRO A CA 1
ATOM 1366 C C . PRO A 1 171 ? 8.830 -8.517 -21.027 1.00 76.69 171 PRO A C 1
ATOM 1368 O O . PRO A 1 171 ? 8.954 -7.908 -22.084 1.00 76.69 171 PRO A O 1
ATOM 1371 N N . SER A 1 172 ? 8.809 -7.867 -19.862 1.00 79.81 172 SER A N 1
ATOM 1372 C CA . SER A 1 172 ? 8.930 -6.406 -19.762 1.00 79.81 172 SER A CA 1
ATOM 1373 C C . SER A 1 172 ? 10.379 -5.903 -19.675 1.00 79.81 172 SER A C 1
ATOM 1375 O O . SER A 1 172 ? 10.629 -4.696 -19.775 1.00 79.81 172 SER A O 1
ATOM 1377 N N . VAL A 1 173 ? 11.349 -6.811 -19.518 1.00 85.94 173 VAL A N 1
ATOM 1378 C CA . VAL A 1 173 ? 12.751 -6.476 -19.241 1.00 85.94 173 VAL A CA 1
ATOM 1379 C C . VAL A 1 173 ? 13.683 -7.080 -20.288 1.00 85.94 173 VAL A C 1
ATOM 1381 O O . VAL A 1 173 ? 13.563 -8.235 -20.691 1.00 85.94 173 VAL A O 1
ATOM 1384 N N . ALA A 1 174 ? 14.671 -6.290 -20.689 1.00 88.38 174 ALA A N 1
ATOM 1385 C CA . ALA A 1 174 ? 15.818 -6.737 -21.456 1.00 88.38 174 ALA A CA 1
ATOM 1386 C C . ALA A 1 174 ? 17.053 -6.789 -20.544 1.00 88.38 174 ALA A C 1
ATOM 1388 O O . ALA A 1 174 ? 17.241 -5.928 -19.687 1.00 88.38 174 ALA A O 1
ATOM 1389 N N . ILE A 1 175 ? 17.910 -7.793 -20.695 1.00 90.81 175 ILE A N 1
ATOM 1390 C CA . ILE A 1 175 ? 19.114 -7.959 -19.876 1.00 90.81 175 ILE A CA 1
ATOM 1391 C C . ILE A 1 175 ? 20.337 -7.645 -20.729 1.00 90.81 175 ILE A C 1
ATOM 1393 O O . ILE A 1 175 ? 20.665 -8.391 -21.650 1.00 90.81 175 ILE A O 1
ATOM 1397 N N . ALA A 1 176 ? 21.030 -6.560 -20.396 1.00 92.06 176 ALA A N 1
ATOM 1398 C CA . ALA A 1 176 ? 22.358 -6.263 -20.915 1.00 92.06 176 ALA A CA 1
ATOM 1399 C C . ALA A 1 176 ? 23.416 -6.935 -20.038 1.00 92.06 176 ALA A C 1
ATOM 1401 O O . ALA A 1 176 ? 23.388 -6.789 -18.818 1.00 92.06 176 ALA A O 1
ATOM 1402 N N . GLN A 1 177 ? 24.367 -7.644 -20.640 1.00 92.56 177 GLN A N 1
ATOM 1403 C CA . GLN A 1 177 ? 25.450 -8.284 -19.894 1.00 92.56 177 GLN A CA 1
ATOM 1404 C C . GLN A 1 177 ? 26.783 -7.580 -20.157 1.00 92.56 177 GLN A C 1
ATOM 1406 O O . GLN A 1 177 ? 27.188 -7.451 -21.310 1.00 92.56 177 GLN A O 1
ATOM 1411 N N . VAL A 1 178 ? 27.467 -7.167 -19.087 1.00 93.19 178 VAL A N 1
ATOM 1412 C CA . VAL A 1 178 ? 28.821 -6.590 -19.126 1.00 93.19 178 VAL A CA 1
ATOM 1413 C C . VAL A 1 178 ? 29.695 -7.397 -18.172 1.00 93.19 178 VAL A C 1
ATOM 1415 O O . VAL A 1 178 ? 29.472 -7.397 -16.960 1.00 93.19 178 VAL A O 1
ATOM 1418 N N . GLY A 1 179 ? 30.641 -8.160 -18.721 1.00 90.50 179 GLY A N 1
ATOM 1419 C CA . GLY A 1 179 ? 31.453 -9.094 -17.941 1.00 90.50 179 GLY A CA 1
ATOM 1420 C C . GLY A 1 179 ? 30.588 -10.090 -17.135 1.00 90.50 179 GLY A C 1
ATOM 1421 O O . GLY A 1 179 ? 29.779 -10.817 -17.736 1.00 90.50 179 GLY A O 1
ATOM 1422 N N . PRO A 1 180 ? 30.752 -10.163 -15.796 1.00 90.56 180 PRO A N 1
ATOM 1423 C CA . PRO A 1 180 ? 29.953 -11.033 -14.933 1.00 90.56 180 PRO A CA 1
ATOM 1424 C C . PRO A 1 180 ? 28.604 -10.423 -14.505 1.00 90.56 180 PRO A C 1
ATOM 1426 O O . PRO A 1 180 ? 27.761 -11.155 -13.990 1.00 90.56 180 PRO A O 1
ATOM 1429 N N . ILE A 1 181 ? 28.372 -9.119 -14.708 1.00 93.19 181 ILE A N 1
ATOM 1430 C CA . ILE A 1 181 ? 27.177 -8.424 -14.205 1.00 93.19 181 ILE A CA 1
ATOM 1431 C C . ILE A 1 181 ? 26.081 -8.353 -15.274 1.00 93.19 181 ILE A C 1
ATOM 1433 O O . ILE A 1 181 ? 26.332 -8.131 -16.462 1.00 93.19 181 ILE A O 1
ATOM 1437 N N . GLN A 1 182 ? 24.838 -8.534 -14.827 1.00 92.44 182 GLN A N 1
ATOM 1438 C CA . GLN A 1 182 ? 23.628 -8.380 -15.627 1.00 92.44 182 GLN A CA 1
ATOM 1439 C C . GLN A 1 182 ? 22.876 -7.109 -15.227 1.00 9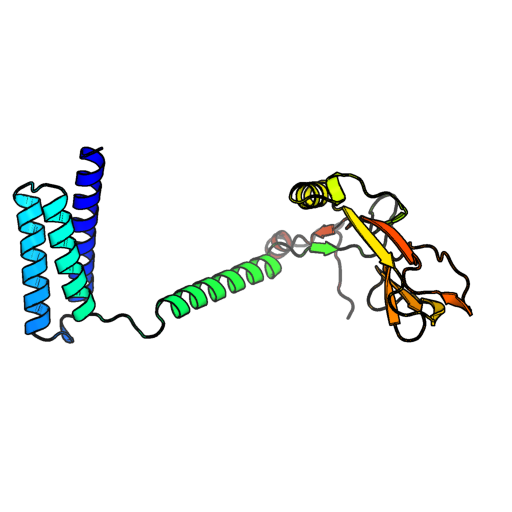2.44 182 GLN A C 1
ATOM 1441 O O . GLN A 1 182 ? 22.488 -6.934 -14.074 1.00 92.44 182 GLN A O 1
ATOM 1446 N N . TYR A 1 183 ? 22.613 -6.249 -16.204 1.00 91.56 183 TYR A N 1
ATOM 1447 C CA . TYR A 1 183 ? 21.889 -4.997 -16.043 1.00 91.56 183 TYR A CA 1
ATOM 1448 C C . TYR A 1 183 ? 20.486 -5.121 -16.630 1.00 91.56 183 TYR A C 1
ATOM 1450 O O . TYR A 1 183 ? 20.312 -5.444 -17.806 1.00 91.56 183 TYR A O 1
ATOM 1458 N N . LYS A 1 184 ? 19.469 -4.827 -15.814 1.00 91.00 184 LYS A N 1
ATOM 1459 C CA . LYS A 1 184 ? 18.068 -4.813 -16.250 1.00 91.00 184 LYS A CA 1
ATOM 1460 C C . LYS A 1 184 ? 17.755 -3.510 -16.981 1.00 91.00 184 LYS A C 1
ATOM 1462 O O . LYS A 1 184 ? 17.677 -2.450 -16.352 1.00 91.00 184 LYS A O 1
ATOM 1467 N N . LEU A 1 185 ? 17.500 -3.597 -18.274 1.00 90.94 185 LEU A N 1
ATOM 1468 C CA . LEU A 1 185 ? 17.050 -2.522 -19.151 1.00 90.94 185 LEU A CA 1
ATOM 1469 C C . LEU A 1 185 ? 15.551 -2.674 -19.466 1.00 90.94 185 LEU A C 1
ATOM 1471 O O . LEU A 1 185 ? 15.015 -3.778 -19.369 1.00 90.94 185 LEU A O 1
ATOM 1475 N N . PRO A 1 186 ? 14.842 -1.592 -19.817 1.00 89.12 186 PRO A N 1
ATOM 1476 C CA . PRO A 1 186 ? 13.507 -1.712 -20.403 1.00 89.12 186 PRO A CA 1
ATOM 1477 C C . PRO A 1 186 ? 13.529 -2.569 -21.673 1.00 89.12 186 PRO A C 1
ATOM 1479 O O . PRO A 1 186 ? 14.528 -2.564 -22.392 1.00 89.12 186 PRO A O 1
ATOM 1482 N N . ARG A 1 187 ? 12.433 -3.280 -21.970 1.00 86.12 187 ARG A N 1
ATOM 1483 C CA . ARG A 1 187 ? 12.325 -4.117 -23.179 1.00 86.12 187 ARG A CA 1
ATOM 1484 C C . ARG A 1 187 ? 12.654 -3.349 -24.467 1.00 86.12 187 ARG A C 1
ATOM 1486 O O . ARG A 1 187 ? 13.334 -3.884 -25.333 1.00 86.12 187 ARG A O 1
ATOM 1493 N N . ASP A 1 188 ? 12.211 -2.098 -24.563 1.00 85.69 188 ASP A N 1
ATOM 1494 C CA . ASP A 1 188 ? 12.372 -1.265 -25.763 1.00 85.69 188 ASP A CA 1
ATOM 1495 C C . ASP A 1 188 ? 13.737 -0.552 -25.836 1.00 85.69 188 ASP A C 1
ATOM 1497 O O . ASP A 1 188 ? 13.970 0.254 -26.740 1.00 85.69 188 ASP A O 1
ATOM 1501 N N . ALA A 1 189 ? 14.642 -0.818 -24.886 1.00 86.50 189 ALA A N 1
ATOM 1502 C CA . ALA A 1 189 ? 15.960 -0.198 -24.850 1.00 86.50 189 ALA A CA 1
ATOM 1503 C C . ALA A 1 189 ? 16.787 -0.601 -26.072 1.00 86.50 189 ALA A C 1
ATOM 1505 O O . ALA A 1 189 ? 16.999 -1.788 -26.342 1.00 86.50 189 ALA A O 1
ATOM 1506 N N . ARG A 1 190 ? 17.310 0.394 -26.792 1.00 85.38 190 ARG A N 1
ATOM 1507 C CA . ARG A 1 190 ? 18.177 0.133 -27.939 1.00 85.38 190 ARG A CA 1
ATOM 1508 C C . ARG A 1 190 ? 19.617 -0.069 -27.464 1.00 85.38 190 ARG A C 1
ATOM 1510 O O . ARG A 1 190 ? 20.097 0.690 -26.619 1.00 85.38 190 ARG A O 1
ATOM 1517 N N . PRO A 1 191 ? 20.340 -1.075 -27.987 1.00 83.44 191 PRO A N 1
ATOM 1518 C CA . PRO A 1 191 ? 21.740 -1.256 -27.639 1.00 83.44 191 PRO A CA 1
ATOM 1519 C C . PRO A 1 191 ? 22.556 -0.060 -28.147 1.00 83.44 191 PRO A C 1
ATOM 1521 O O . PRO A 1 191 ? 22.606 0.197 -29.348 1.00 83.44 191 PRO A O 1
ATOM 1524 N N . ARG A 1 192 ? 23.215 0.662 -27.232 1.00 87.00 192 ARG A N 1
ATOM 1525 C CA . ARG A 1 192 ? 24.151 1.753 -27.575 1.00 87.00 192 ARG A CA 1
ATOM 1526 C C . ARG A 1 192 ? 25.515 1.242 -28.050 1.00 87.00 192 ARG A C 1
ATOM 1528 O O . ARG A 1 192 ? 26.249 1.971 -28.707 1.00 87.00 192 ARG A O 1
ATOM 1535 N N . PHE A 1 193 ? 25.844 -0.011 -27.737 1.00 90.88 193 PHE A N 1
ATOM 1536 C CA . PHE A 1 193 ? 27.143 -0.625 -28.006 1.00 90.88 193 PHE A CA 1
ATOM 1537 C C . PHE A 1 193 ? 26.987 -1.921 -28.803 1.00 90.88 193 PHE A C 1
ATOM 1539 O O . PHE A 1 193 ? 25.936 -2.563 -28.779 1.00 90.88 193 PHE A O 1
ATOM 1546 N N . ARG A 1 194 ? 28.048 -2.322 -29.508 1.00 90.38 194 ARG A N 1
ATOM 1547 C CA . ARG A 1 194 ? 28.107 -3.614 -30.206 1.00 90.38 194 ARG A CA 1
ATOM 1548 C C . ARG A 1 194 ? 28.593 -4.709 -29.253 1.00 90.38 194 ARG A C 1
ATOM 1550 O O . ARG A 1 194 ? 29.467 -4.420 -28.435 1.00 90.38 194 ARG A O 1
ATOM 1557 N N . PRO A 1 195 ? 28.080 -5.949 -29.358 1.00 91.81 195 PRO A N 1
ATOM 1558 C CA . PRO A 1 195 ? 28.662 -7.086 -28.650 1.00 91.81 195 PRO A CA 1
ATOM 1559 C C . PRO A 1 195 ? 30.172 -7.185 -28.917 1.00 91.81 195 PRO A C 1
ATOM 1561 O O . PRO A 1 195 ? 30.607 -6.970 -30.047 1.00 91.81 195 PRO A O 1
ATOM 1564 N N . GLY A 1 196 ? 30.958 -7.461 -27.879 1.00 90.06 196 GLY A N 1
ATOM 1565 C CA . GLY A 1 196 ? 32.423 -7.470 -27.915 1.00 90.06 196 GLY A CA 1
ATOM 1566 C C . GLY A 1 196 ? 33.086 -6.143 -27.532 1.00 90.06 196 GLY A C 1
ATOM 1567 O O . GLY A 1 196 ? 34.299 -6.098 -27.349 1.00 90.06 196 GLY A O 1
ATOM 1568 N N . ALA A 1 197 ? 32.327 -5.052 -27.380 1.00 92.88 197 ALA A N 1
ATOM 1569 C CA . ALA A 1 197 ? 32.883 -3.783 -26.912 1.00 92.88 197 ALA A CA 1
ATOM 1570 C C . ALA A 1 197 ? 33.282 -3.872 -25.431 1.00 92.88 197 ALA A C 1
ATOM 1572 O O . ALA A 1 197 ? 32.492 -4.319 -24.600 1.00 92.88 197 ALA A O 1
ATOM 1573 N N . TYR A 1 198 ? 34.480 -3.403 -25.082 1.00 93.75 198 TYR A N 1
ATOM 1574 C CA . TYR A 1 198 ? 34.885 -3.251 -23.687 1.00 93.75 198 TYR A CA 1
ATOM 1575 C C . TYR A 1 198 ? 34.311 -1.947 -23.127 1.00 93.75 198 TYR A C 1
ATOM 1577 O O . TYR A 1 198 ? 34.529 -0.881 -23.700 1.00 93.75 198 TYR A O 1
ATOM 1585 N N . LEU A 1 199 ? 33.554 -2.032 -22.034 1.00 94.88 199 LEU A N 1
ATOM 1586 C CA . LEU A 1 199 ? 32.944 -0.878 -21.380 1.00 94.88 199 LEU A CA 1
ATOM 1587 C C . LEU A 1 199 ? 33.655 -0.585 -20.065 1.00 94.88 199 LEU A C 1
ATOM 1589 O O . LEU A 1 199 ? 33.918 -1.492 -19.277 1.00 94.88 199 LEU A O 1
ATOM 1593 N N . GLU A 1 200 ? 33.932 0.689 -19.820 1.00 95.12 200 GLU A N 1
ATOM 1594 C CA . GLU A 1 200 ? 34.564 1.155 -18.588 1.00 95.12 200 GLU A CA 1
ATOM 1595 C C . GLU A 1 200 ? 33.534 1.448 -17.493 1.00 95.12 200 GLU A C 1
ATOM 1597 O O . GLU A 1 200 ? 32.331 1.582 -17.749 1.00 95.12 200 GLU A O 1
ATOM 1602 N N . TYR A 1 201 ? 34.020 1.590 -16.260 1.00 94.75 201 TYR A N 1
ATOM 1603 C CA . TYR A 1 201 ? 33.216 2.026 -15.123 1.00 94.75 201 TYR A CA 1
ATOM 1604 C C . TYR A 1 201 ? 32.535 3.370 -15.415 1.00 94.75 201 TYR A C 1
ATOM 1606 O O . TYR A 1 201 ? 33.150 4.294 -15.938 1.00 94.75 201 TYR A O 1
ATOM 1614 N N . GLY A 1 202 ? 31.258 3.491 -15.062 1.00 92.69 202 GLY A N 1
ATOM 1615 C CA . GLY A 1 202 ? 30.471 4.707 -15.260 1.00 92.69 202 GLY A CA 1
ATOM 1616 C C . GLY A 1 202 ? 29.909 4.881 -16.672 1.00 92.69 202 GLY A C 1
ATOM 1617 O O . GLY A 1 202 ? 29.108 5.792 -16.884 1.00 92.69 202 GLY A O 1
ATOM 1618 N N . THR A 1 203 ? 30.247 4.002 -17.624 1.00 93.69 203 THR A N 1
ATOM 1619 C CA . THR A 1 203 ? 29.698 4.062 -18.987 1.00 93.69 203 THR A CA 1
ATOM 1620 C C . THR A 1 203 ? 28.172 3.966 -18.954 1.00 93.69 203 THR A C 1
ATOM 1622 O O . THR A 1 203 ? 27.606 3.074 -18.320 1.00 93.69 203 THR A O 1
ATOM 1625 N N . LEU A 1 204 ? 27.483 4.879 -19.642 1.00 92.94 204 LEU A N 1
ATOM 1626 C CA . LEU A 1 204 ? 26.024 4.907 -19.697 1.00 92.94 204 LEU A CA 1
ATOM 1627 C C . LEU A 1 204 ? 25.494 3.796 -20.610 1.00 92.94 204 LEU A C 1
ATOM 1629 O O . LEU A 1 204 ? 25.643 3.871 -21.827 1.00 92.94 204 LEU A O 1
ATOM 1633 N N . LEU A 1 205 ? 24.829 2.795 -20.032 1.00 91.31 205 LEU A N 1
ATOM 1634 C CA . LEU A 1 205 ? 24.147 1.751 -20.800 1.00 91.31 205 LEU A CA 1
ATOM 1635 C C . LEU A 1 205 ? 22.802 2.243 -21.326 1.00 91.31 205 LEU A C 1
ATOM 1637 O O . LEU A 1 205 ? 22.458 1.980 -22.476 1.00 91.31 205 LEU A O 1
ATOM 1641 N N . TRP A 1 206 ? 22.038 2.939 -20.481 1.00 94.00 206 TRP A N 1
ATOM 1642 C CA . TRP A 1 206 ? 20.711 3.436 -20.832 1.00 94.00 206 TRP A CA 1
ATOM 1643 C C . TRP A 1 206 ? 20.249 4.542 -19.879 1.00 94.00 206 TRP A C 1
ATOM 1645 O O . TRP A 1 206 ? 20.506 4.480 -18.673 1.00 94.00 206 TRP A O 1
ATOM 1655 N N . ALA A 1 207 ? 19.518 5.522 -20.403 1.00 93.00 207 ALA A N 1
ATOM 1656 C CA . ALA A 1 207 ? 18.846 6.546 -19.617 1.00 93.00 207 ALA A CA 1
ATOM 1657 C C . ALA A 1 207 ? 17.516 6.944 -20.257 1.00 93.00 207 ALA A C 1
ATOM 1659 O O . ALA A 1 207 ? 17.416 7.077 -21.477 1.00 93.00 207 ALA A O 1
ATOM 1660 N N . GLY A 1 208 ? 16.499 7.143 -19.423 1.00 93.31 208 GLY A N 1
ATOM 1661 C CA . GLY A 1 208 ? 15.201 7.593 -19.894 1.00 93.31 208 GLY A CA 1
ATOM 1662 C C . GLY A 1 208 ? 14.074 7.405 -18.895 1.00 93.31 208 GLY A C 1
ATOM 1663 O O . GLY A 1 208 ? 14.277 7.049 -17.731 1.00 93.31 208 GLY A O 1
ATOM 1664 N N . TYR A 1 209 ? 12.864 7.636 -19.384 1.00 92.44 209 TYR A N 1
ATOM 1665 C CA . TYR A 1 209 ? 11.619 7.440 -18.660 1.00 92.44 209 TYR A CA 1
ATOM 1666 C C . TYR A 1 209 ? 11.046 6.062 -18.960 1.00 92.44 209 TYR A C 1
ATOM 1668 O O . TYR A 1 209 ? 10.999 5.637 -20.112 1.00 92.44 209 TYR A O 1
ATOM 1676 N N . VAL A 1 210 ? 10.610 5.363 -17.919 1.00 91.62 210 VAL A N 1
ATOM 1677 C CA . VAL A 1 210 ? 9.841 4.125 -18.039 1.00 91.62 210 VAL A CA 1
ATOM 1678 C C . VAL A 1 210 ? 8.433 4.405 -17.544 1.00 91.62 210 VAL A C 1
ATOM 1680 O O . VAL A 1 210 ? 8.265 4.960 -16.460 1.00 91.62 210 VAL A O 1
ATOM 1683 N N . THR A 1 211 ? 7.441 4.015 -18.334 1.00 91.75 211 THR A N 1
ATOM 1684 C CA . THR A 1 211 ? 6.020 4.180 -18.035 1.00 91.75 211 THR A CA 1
ATOM 1685 C C . THR A 1 211 ? 5.444 2.836 -17.618 1.00 91.75 211 THR A C 1
ATOM 1687 O O . THR A 1 211 ? 5.688 1.822 -18.273 1.00 91.75 211 THR A O 1
ATOM 1690 N N . ALA A 1 212 ? 4.664 2.809 -16.533 1.00 88.19 212 ALA A N 1
ATOM 1691 C CA . ALA A 1 212 ? 4.079 1.571 -16.007 1.00 88.19 212 ALA A CA 1
ATOM 1692 C C . ALA A 1 212 ? 3.095 0.890 -16.979 1.00 88.19 212 ALA A C 1
ATOM 1694 O O . ALA A 1 212 ? 2.853 -0.309 -16.842 1.00 88.19 212 ALA A O 1
ATOM 1695 N N . GLY A 1 213 ? 2.556 1.649 -17.936 1.00 88.69 213 GLY A N 1
ATOM 1696 C CA . GLY A 1 213 ? 1.580 1.183 -18.912 1.00 88.69 213 GLY A CA 1
ATOM 1697 C C . GLY A 1 213 ? 0.190 0.951 -18.322 1.00 88.69 213 GLY A C 1
ATOM 1698 O O . GLY A 1 213 ? -0.097 1.237 -17.153 1.00 88.69 213 GLY A O 1
ATOM 1699 N N . ASP A 1 214 ? -0.671 0.400 -19.163 1.00 88.56 214 ASP A N 1
ATOM 1700 C CA . ASP A 1 214 ? -2.054 0.095 -18.856 1.00 88.56 214 ASP A CA 1
ATOM 1701 C C . ASP A 1 214 ? -2.169 -1.170 -18.003 1.00 88.56 214 ASP A C 1
ATOM 1703 O O . ASP A 1 214 ? -1.354 -2.101 -18.049 1.00 88.56 214 ASP A O 1
ATOM 1707 N N . HIS A 1 215 ? -3.226 -1.189 -17.200 1.00 85.06 215 HIS A N 1
ATOM 1708 C CA . HIS A 1 215 ? -3.558 -2.304 -16.330 1.00 85.06 215 HIS A CA 1
ATOM 1709 C C . HIS A 1 215 ? -4.929 -2.847 -16.710 1.00 85.06 215 HIS A C 1
ATOM 1711 O O . HIS A 1 215 ? -5.889 -2.097 -16.883 1.00 85.06 215 HIS A O 1
ATOM 1717 N N . VAL A 1 216 ? -5.031 -4.169 -16.790 1.00 82.81 216 VAL A N 1
ATOM 1718 C CA . VAL A 1 216 ? -6.304 -4.866 -16.942 1.00 82.81 216 VAL A CA 1
ATOM 1719 C C . VAL A 1 216 ? -6.805 -5.228 -15.556 1.00 82.81 216 VAL A C 1
ATOM 1721 O O . VAL A 1 216 ? -6.124 -5.917 -14.796 1.00 82.81 216 VAL A O 1
ATOM 1724 N N . PHE A 1 217 ? -8.008 -4.778 -15.224 1.00 81.62 217 PHE A N 1
ATOM 1725 C CA . PHE A 1 217 ? -8.684 -5.170 -13.995 1.00 81.62 217 PHE A CA 1
ATOM 1726 C C . PHE A 1 217 ? -9.691 -6.267 -14.304 1.00 81.62 217 PHE A C 1
ATOM 1728 O O . PHE A 1 217 ? -10.576 -6.096 -15.141 1.00 81.62 217 PHE A O 1
ATOM 1735 N N . VAL A 1 218 ? -9.565 -7.397 -13.613 1.00 79.31 218 VAL A N 1
ATOM 1736 C CA . VAL A 1 218 ? -10.580 -8.450 -13.679 1.00 79.31 218 VAL A CA 1
ATOM 1737 C C . VAL A 1 218 ? -11.692 -8.106 -12.694 1.00 79.31 218 VAL A C 1
ATOM 1739 O O . VAL A 1 218 ? -11.456 -8.067 -11.486 1.00 79.31 218 VAL A O 1
ATOM 1742 N N . ASP A 1 219 ? -12.899 -7.875 -13.212 1.00 80.19 219 ASP A N 1
ATOM 1743 C CA . ASP A 1 219 ? -14.113 -7.700 -12.407 1.00 80.19 219 ASP A CA 1
ATOM 1744 C C . ASP A 1 219 ? -14.527 -9.043 -11.802 1.00 80.19 219 ASP A C 1
ATOM 1746 O O . ASP A 1 219 ? -15.300 -9.795 -12.386 1.00 80.19 219 ASP A O 1
ATOM 1750 N N . ARG A 1 220 ? -13.982 -9.367 -10.630 1.00 80.25 220 ARG A N 1
ATOM 1751 C CA . ARG A 1 220 ? -14.294 -10.616 -9.924 1.00 80.25 220 ARG A CA 1
ATOM 1752 C C . ARG A 1 220 ? -15.632 -10.558 -9.190 1.00 80.25 220 ARG A C 1
ATOM 1754 O O . ARG A 1 220 ? -16.221 -11.603 -8.925 1.00 80.25 220 ARG A O 1
ATOM 1761 N N . VAL A 1 221 ? -16.139 -9.360 -8.898 1.00 82.56 221 VAL A N 1
ATOM 1762 C CA . VAL A 1 221 ? -17.380 -9.176 -8.139 1.00 82.56 221 VAL A CA 1
ATOM 1763 C C . VAL A 1 221 ? -18.566 -9.633 -8.968 1.00 82.56 221 VAL A C 1
ATOM 1765 O O . VAL A 1 221 ? -19.350 -10.470 -8.524 1.00 82.56 221 VAL A O 1
ATOM 1768 N N . ARG A 1 222 ? -18.688 -9.123 -10.195 1.00 82.31 222 ARG A N 1
ATOM 1769 C CA . ARG A 1 222 ? -19.832 -9.410 -11.061 1.00 82.31 222 ARG A CA 1
ATOM 1770 C C . ARG A 1 222 ? -19.969 -10.897 -11.377 1.00 82.31 222 ARG A C 1
ATOM 1772 O O . ARG A 1 222 ? -21.094 -11.396 -11.467 1.00 82.31 222 ARG A O 1
ATOM 1779 N N . TRP A 1 223 ? -18.850 -11.606 -11.498 1.00 76.88 223 TRP A N 1
ATOM 1780 C CA . TRP A 1 223 ? -18.831 -13.042 -11.775 1.00 76.88 223 TRP A CA 1
ATOM 1781 C C . TRP A 1 223 ? -19.336 -13.906 -10.620 1.00 76.88 223 TRP A C 1
ATOM 1783 O O . TRP A 1 223 ? -19.871 -14.982 -10.869 1.00 76.88 223 TRP A O 1
ATOM 1793 N N . ASN A 1 224 ? -19.269 -13.417 -9.380 1.00 79.88 224 ASN A N 1
ATOM 1794 C CA . ASN A 1 224 ? -19.835 -14.128 -8.231 1.00 79.88 224 ASN A CA 1
ATOM 1795 C C . ASN A 1 224 ? -21.373 -14.065 -8.183 1.00 79.88 224 ASN A C 1
ATOM 1797 O O . ASN A 1 224 ? -21.995 -14.905 -7.538 1.00 79.88 224 ASN A O 1
ATOM 1801 N N . PHE A 1 225 ? -22.001 -13.091 -8.858 1.00 86.62 225 PHE A N 1
ATOM 1802 C CA . PHE A 1 225 ? -23.447 -12.832 -8.746 1.00 86.62 225 PHE A CA 1
ATOM 1803 C C . PHE A 1 225 ? -24.220 -12.926 -10.063 1.00 86.62 225 PHE A C 1
ATOM 1805 O O . PHE A 1 225 ? -25.450 -12.946 -10.054 1.00 86.62 225 PHE A O 1
ATOM 1812 N N . THR A 1 226 ? -23.540 -12.960 -11.209 1.00 84.88 226 THR A N 1
ATOM 1813 C CA . THR A 1 226 ? -24.198 -12.980 -12.520 1.00 84.88 226 THR A CA 1
ATOM 1814 C C . THR A 1 226 ? -23.615 -14.056 -13.423 1.00 84.88 226 THR A C 1
ATOM 1816 O O . THR A 1 226 ? -22.409 -14.286 -13.450 1.00 84.88 226 THR A O 1
ATOM 1819 N N . ARG A 1 227 ? -24.485 -14.721 -14.194 1.00 86.75 227 ARG A N 1
ATOM 1820 C CA . ARG A 1 227 ? -24.054 -15.695 -15.203 1.00 86.75 227 ARG A CA 1
ATOM 1821 C C . ARG A 1 227 ? -23.424 -14.985 -16.412 1.00 86.75 227 ARG A C 1
ATOM 1823 O O . ARG A 1 227 ? -23.916 -13.919 -16.801 1.00 86.75 227 ARG A O 1
ATOM 1830 N N . PRO A 1 228 ? -22.403 -15.585 -17.054 1.00 86.12 228 PRO A N 1
ATOM 1831 C CA . PRO A 1 228 ? -21.835 -15.064 -18.292 1.00 86.12 228 PRO A CA 1
ATOM 1832 C C . PRO A 1 228 ? -22.863 -14.948 -19.401 1.00 86.12 228 PRO A C 1
ATOM 1834 O O . PRO A 1 228 ? -23.651 -15.854 -19.660 1.00 86.12 228 PRO A O 1
ATOM 1837 N N . LYS A 1 229 ? -22.829 -13.791 -20.062 1.00 85.75 229 LYS A N 1
ATOM 1838 C CA . LYS A 1 229 ? -23.567 -13.503 -21.286 1.00 85.75 229 LYS A CA 1
ATOM 1839 C C . LYS A 1 229 ? -22.626 -13.635 -22.478 1.00 85.75 229 LYS A C 1
ATOM 1841 O O . LYS A 1 229 ? -21.427 -13.374 -22.375 1.00 85.75 229 LYS A O 1
ATOM 1846 N N . ARG A 1 230 ? -23.188 -14.009 -23.625 1.00 86.50 230 ARG A N 1
ATOM 1847 C CA . ARG A 1 230 ? -22.461 -14.056 -24.896 1.00 86.50 230 ARG A CA 1
ATOM 1848 C C . ARG A 1 230 ? -21.885 -12.668 -25.218 1.00 86.50 230 ARG A C 1
ATOM 1850 O O . ARG A 1 230 ? -22.589 -11.674 -25.066 1.00 86.50 230 ARG A O 1
ATOM 1857 N N . GLY A 1 231 ? -20.624 -12.617 -25.648 1.00 83.88 231 GLY A N 1
ATOM 1858 C CA . GLY A 1 231 ? -19.908 -11.373 -25.972 1.00 83.88 231 GLY A CA 1
ATOM 1859 C C . GLY A 1 231 ? -19.057 -10.791 -24.837 1.00 83.88 231 GLY A C 1
ATOM 1860 O O . GLY A 1 231 ? -18.377 -9.794 -25.054 1.00 83.88 231 GLY A O 1
ATOM 1861 N N . LEU A 1 232 ? -19.057 -11.397 -23.644 1.00 83.31 232 LEU A N 1
ATOM 1862 C CA . LEU A 1 232 ? -18.136 -11.014 -22.571 1.00 83.31 232 LEU A CA 1
ATOM 1863 C C . LEU A 1 232 ? -16.745 -11.618 -22.804 1.00 83.31 232 LEU A C 1
ATOM 1865 O O . LEU A 1 232 ? -16.622 -12.795 -23.143 1.00 83.31 232 LEU A O 1
ATOM 1869 N N . VAL A 1 233 ? -15.706 -10.804 -22.601 1.00 77.25 233 VAL A N 1
ATOM 1870 C CA . VAL A 1 233 ? -14.304 -11.234 -22.674 1.00 77.25 233 VAL A CA 1
ATOM 1871 C C . VAL A 1 233 ? -13.957 -12.002 -21.401 1.00 77.25 233 VAL A C 1
ATOM 1873 O O . VAL A 1 233 ? -14.184 -11.510 -20.296 1.00 77.25 233 VAL A O 1
ATOM 1876 N N . MET A 1 234 ? -13.410 -13.206 -21.560 1.00 77.44 234 MET A N 1
ATOM 1877 C CA . MET A 1 234 ? -12.935 -14.045 -20.461 1.00 77.44 234 MET A CA 1
ATOM 1878 C C . MET A 1 234 ? -11.445 -14.312 -20.648 1.00 77.44 234 MET A C 1
ATOM 1880 O O . MET A 1 234 ? -10.995 -14.565 -21.764 1.00 77.44 234 MET A O 1
ATOM 1884 N N . VAL A 1 235 ? -10.687 -14.238 -19.557 1.00 69.69 235 VAL A N 1
ATOM 1885 C CA . VAL A 1 235 ? -9.249 -14.521 -19.536 1.00 69.69 235 VAL A CA 1
ATOM 1886 C C . VAL A 1 235 ? -9.051 -15.835 -18.796 1.00 69.69 235 VAL A C 1
ATOM 1888 O O . VAL A 1 235 ? -9.525 -15.981 -17.670 1.00 69.69 235 VAL A O 1
ATOM 1891 N N . PHE A 1 236 ? -8.364 -16.777 -19.433 1.00 72.12 236 PHE A N 1
ATOM 1892 C CA . PHE A 1 236 ? -8.005 -18.058 -18.837 1.00 72.12 236 PHE A CA 1
ATOM 1893 C C . PHE A 1 236 ? -6.520 -18.051 -18.502 1.00 72.12 236 PHE A C 1
ATOM 1895 O O . PHE A 1 236 ? -5.702 -17.583 -19.293 1.00 72.12 236 PHE A O 1
ATOM 1902 N N . THR A 1 237 ? -6.177 -18.572 -17.332 1.00 63.88 237 THR A N 1
ATOM 1903 C CA . THR A 1 237 ? -4.803 -18.947 -17.016 1.00 63.88 237 THR A CA 1
ATOM 1904 C C . THR A 1 237 ? -4.560 -20.324 -17.621 1.00 63.88 237 THR A C 1
ATOM 1906 O O . THR A 1 237 ? -5.214 -21.292 -17.240 1.00 63.88 237 THR A O 1
ATOM 1909 N N . THR A 1 238 ? -3.681 -20.396 -18.613 1.00 61.38 238 THR A N 1
ATOM 1910 C CA . THR A 1 238 ? -3.115 -21.656 -19.098 1.00 61.38 238 THR A CA 1
ATOM 1911 C C . THR A 1 238 ? -1.826 -21.885 -18.328 1.00 61.38 238 THR A C 1
ATOM 1913 O O . THR A 1 238 ? -0.822 -21.245 -18.644 1.00 61.38 238 THR A O 1
ATOM 1916 N N . ASP A 1 239 ? -1.905 -22.709 -17.288 1.00 48.47 239 ASP A N 1
ATOM 1917 C CA . ASP A 1 239 ? -0.725 -23.285 -16.638 1.00 48.47 239 ASP A CA 1
ATOM 1918 C C . ASP A 1 239 ? -0.155 -24.428 -17.495 1.00 48.47 239 ASP A C 1
ATOM 1920 O O . ASP A 1 239 ? -0.964 -25.126 -18.159 1.00 48.47 239 ASP A O 1
#

pLDDT: mean 87.23, std 6.96, range [48.47, 97.31]

Radius of gyration: 32.66 Å; Cα contacts (8 Å, |Δi|>4): 314; chains: 1; bounding box: 59×50×80 Å